Protein AF-A0A3M1QS14-F1 (afdb_monomer_lite)

Sequence (372 aa):
MRSSANEPAKPNDGRFIGGDAKPQGRCEARKTDELLARRRWKSYNSRASSARDGRWFVRHPLEPILEHRPVRRVDGSVFHQRVGGVRIDMHCHSTFSDERIKYLPGMVWNPLLEPAQIYDLAKRRGMDFVTITDHDTIDGCKALLDERGPLADFIVAEEVSVRFPEDGTIIHVNVYDIDERQHAELQRVRDNLYDFVAAVRGFDKLYVLNHLTWTAQHRVLATWQIEKMLEHFDVFEGLNGTRSYAHNAYAWAVTRGRGKTLVGGSDSHTHRVGTTYTLSAGATPAELLASIRAGVAEPCGAFGTAEKLREDVWLVLSKNAERRIAAAGSAWERGLCRAARRFCQYTYPLACLGYDTRQNLMIRKFLRAMPA

pLDDT: mean 79.51, std 23.41, range [26.62, 98.88]

Foldseek 3Di:
DDDDDDDDDDDDDDDDDDDDDDDDDDDDPVVVVVVVVVVVVVVVPPPDDDDDDDDDDPDDLPDFPPLWDWDADPVRDTDTDGDDFAWEQQAEAAQQAWQDPPVDPPDTQGFDHQLLRLVVLQVVLPHQAYEHAHELDQVSVVVNCVVPPDDQRYKGKYWYFAADLPPRWTWTKIWIRDDPVLSVCLSVQRSHPVSNLVSSVVVVTDMEGELVQDISVNDGDALVVLVVCLVRHQEYALAEAADDPLSSVLVCVLCPPSNHAYWWHDNHSYSCNNQKIKGFHDPGPVRRRVRRVVRGIDIHHHHHDLVNNLVSVLVSLLVVLVVQLVVDPDPVSVVVSVVVNVVCVVCSSVVSVVVVVVVVVSSVVNVVNRDD

Structure (mmCIF, N/CA/C/O backbone):
data_AF-A0A3M1QS14-F1
#
_entry.id   AF-A0A3M1QS14-F1
#
loop_
_atom_site.group_PDB
_atom_site.id
_atom_site.type_symbol
_atom_site.label_atom_id
_atom_site.label_alt_id
_atom_site.label_comp_id
_atom_site.label_asym_id
_atom_site.label_entity_id
_atom_site.label_seq_id
_atom_site.pdbx_PDB_ins_code
_atom_site.Cartn_x
_atom_site.Cartn_y
_atom_site.Cartn_z
_atom_site.occupancy
_atom_site.B_iso_or_equiv
_atom_site.auth_seq_id
_atom_site.auth_comp_id
_atom_site.auth_asym_id
_atom_site.auth_atom_id
_atom_site.pdbx_PDB_model_num
ATOM 1 N N . MET A 1 1 ? 21.459 77.062 31.008 1.00 38.75 1 MET A N 1
ATOM 2 C CA . MET A 1 1 ? 20.272 76.652 31.789 1.00 38.75 1 MET A CA 1
ATOM 3 C C . MET A 1 1 ? 20.559 75.293 32.418 1.00 38.75 1 MET A C 1
ATOM 5 O O . MET A 1 1 ? 20.766 74.367 31.656 1.00 38.75 1 MET A O 1
ATOM 9 N N . ARG A 1 2 ? 20.580 75.245 33.766 1.00 34.09 2 ARG A N 1
ATOM 10 C CA . ARG A 1 2 ? 20.440 74.082 34.687 1.00 34.09 2 ARG A CA 1
ATOM 11 C C . ARG A 1 2 ? 21.473 72.938 34.535 1.00 34.09 2 ARG A C 1
ATOM 13 O O . ARG A 1 2 ? 21.492 72.264 33.521 1.00 34.09 2 ARG A O 1
ATOM 20 N N . SER A 1 3 ? 22.488 72.866 35.414 1.00 30.75 3 SER A N 1
ATOM 21 C CA . SER A 1 3 ? 22.533 72.161 36.734 1.00 30.75 3 SER A CA 1
ATOM 22 C C . SER A 1 3 ? 22.550 70.630 36.572 1.00 30.75 3 SER A C 1
ATOM 24 O O . SER A 1 3 ? 21.702 70.130 35.850 1.00 30.75 3 SER A O 1
ATOM 26 N N . SER A 1 4 ? 23.399 69.798 37.185 1.00 34.88 4 SER A N 1
ATOM 27 C CA . SER A 1 4 ? 24.206 69.830 38.427 1.00 34.88 4 SER A CA 1
ATOM 28 C C . SER A 1 4 ? 25.169 68.611 38.388 1.00 34.88 4 SER A C 1
ATOM 30 O O . SER A 1 4 ? 24.740 67.550 37.946 1.00 34.88 4 SER A O 1
ATOM 32 N N . ALA A 1 5 ? 26.486 68.763 38.606 1.00 34.81 5 ALA A N 1
ATOM 33 C CA . ALA A 1 5 ? 27.240 68.476 39.854 1.00 34.81 5 ALA A CA 1
ATOM 34 C C . ALA A 1 5 ? 27.096 67.016 40.368 1.00 34.81 5 ALA A C 1
ATOM 36 O O . ALA A 1 5 ? 25.996 66.610 40.720 1.00 34.81 5 ALA A O 1
ATOM 37 N N . ASN A 1 6 ? 28.114 66.155 40.212 1.00 31.48 6 ASN A N 1
ATOM 38 C CA . ASN A 1 6 ? 29.326 65.925 41.043 1.00 31.48 6 ASN A CA 1
ATOM 39 C C . ASN A 1 6 ? 29.128 64.866 42.159 1.00 31.48 6 ASN A C 1
ATOM 41 O O . ASN A 1 6 ? 28.347 65.088 43.073 1.00 31.48 6 ASN A O 1
ATOM 45 N N . GLU A 1 7 ? 29.831 63.726 42.003 1.00 32.38 7 GLU A N 1
ATOM 46 C CA . GLU A 1 7 ? 30.757 63.008 42.930 1.00 32.38 7 GLU A CA 1
ATOM 47 C C . GLU A 1 7 ? 30.781 63.322 44.457 1.00 32.38 7 GLU A C 1
ATOM 49 O O . GLU A 1 7 ? 30.366 64.408 44.851 1.00 32.38 7 GLU A O 1
ATOM 54 N N . PRO A 1 8 ? 31.501 62.557 45.331 1.00 51.06 8 PRO A N 1
ATOM 55 C CA . PRO A 1 8 ? 31.873 61.122 45.388 1.00 51.06 8 PRO A CA 1
ATOM 56 C C . PRO A 1 8 ? 31.844 60.531 46.848 1.00 51.06 8 PRO A C 1
ATOM 58 O O . PRO A 1 8 ? 31.362 61.167 47.777 1.00 51.06 8 PRO A O 1
ATOM 61 N N . ALA A 1 9 ? 32.474 59.350 47.038 1.00 28.70 9 ALA A N 1
ATOM 62 C CA . ALA A 1 9 ? 33.100 58.783 48.265 1.00 28.70 9 ALA A CA 1
ATOM 63 C C . ALA A 1 9 ? 32.411 57.617 49.040 1.00 28.70 9 ALA A C 1
ATOM 65 O O . ALA A 1 9 ? 31.221 57.619 49.325 1.00 28.70 9 ALA A O 1
ATOM 66 N N . LYS A 1 10 ? 33.253 56.609 49.361 1.00 32.69 10 LYS A N 1
ATOM 67 C CA . LYS A 1 10 ? 33.088 55.363 50.174 1.00 32.69 10 LYS A CA 1
ATOM 68 C C . LYS A 1 10 ? 33.043 55.686 51.709 1.00 32.69 10 LYS A C 1
ATOM 70 O O . LYS A 1 10 ? 33.095 56.885 51.975 1.00 32.69 10 LYS A O 1
ATOM 75 N N . PRO A 1 11 ? 33.091 54.764 52.730 1.00 47.69 11 PRO A N 1
ATOM 76 C CA . PRO A 1 11 ? 33.374 53.300 52.784 1.00 47.69 11 PRO A CA 1
ATOM 77 C C . PRO A 1 11 ? 32.634 52.476 53.901 1.00 47.69 11 PRO A C 1
ATOM 79 O O . PRO A 1 11 ? 31.649 52.940 54.463 1.00 47.69 11 PRO A O 1
ATOM 82 N N . ASN A 1 12 ? 33.191 51.285 54.217 1.00 30.64 12 ASN A N 1
ATOM 83 C CA . ASN A 1 12 ? 33.015 50.370 55.377 1.00 30.64 12 ASN A CA 1
ATOM 84 C C . ASN A 1 12 ? 31.934 49.281 55.261 1.00 30.64 12 ASN A C 1
ATOM 86 O O . ASN A 1 12 ? 30.877 49.511 54.695 1.00 30.64 12 ASN A O 1
ATOM 90 N N . ASP A 1 13 ? 32.069 48.060 55.786 1.00 30.42 13 ASP A N 1
ATOM 91 C CA . ASP A 1 13 ? 33.126 47.282 56.461 1.00 30.42 13 ASP A CA 1
ATOM 92 C C . ASP A 1 13 ? 32.607 45.826 56.484 1.00 30.42 13 ASP A C 1
ATOM 94 O O . ASP A 1 13 ? 31.403 45.618 56.636 1.00 30.42 13 ASP A O 1
ATOM 98 N N . GLY A 1 14 ? 33.462 44.800 56.392 1.00 28.80 14 GLY A N 1
ATOM 99 C CA . GLY A 1 14 ? 32.995 43.422 56.610 1.00 28.80 14 GLY A CA 1
ATOM 100 C C . GLY A 1 14 ? 33.961 42.314 56.196 1.00 28.80 14 GLY A C 1
ATOM 101 O O . GLY A 1 14 ? 34.098 42.000 55.024 1.00 28.80 14 GLY A O 1
ATOM 102 N N . ARG A 1 15 ? 34.621 41.734 57.199 1.00 29.38 15 ARG A N 1
ATOM 103 C CA . ARG A 1 15 ? 35.652 40.678 57.190 1.00 29.38 15 ARG A CA 1
ATOM 104 C C . ARG A 1 15 ? 35.293 39.369 56.451 1.00 29.38 15 ARG A C 1
ATOM 106 O O . ARG A 1 15 ? 34.137 38.977 56.445 1.00 29.38 15 ARG A O 1
ATOM 113 N N . PHE A 1 16 ? 36.360 38.709 55.954 1.00 28.45 16 PHE A N 1
ATOM 114 C CA . PHE A 1 16 ? 36.706 37.261 55.903 1.00 28.45 16 PHE A CA 1
ATOM 115 C C . PHE A 1 16 ? 35.546 36.235 56.010 1.00 28.45 16 PHE A C 1
ATOM 117 O O . PHE A 1 16 ? 34.718 36.334 56.902 1.00 28.45 16 PHE A O 1
ATOM 124 N N . ILE A 1 17 ? 35.465 35.155 55.216 1.00 30.45 17 ILE A N 1
ATOM 125 C CA . ILE A 1 17 ? 36.333 33.954 55.211 1.00 30.45 17 ILE A CA 1
ATOM 126 C C . ILE A 1 17 ? 36.065 33.131 53.919 1.00 30.45 17 ILE A C 1
ATOM 128 O O . ILE A 1 17 ? 34.918 32.976 53.521 1.00 30.45 17 ILE A O 1
ATOM 132 N N . GLY A 1 18 ? 37.145 32.597 53.329 1.00 27.67 18 GLY A N 1
ATOM 133 C CA . GLY A 1 18 ? 37.321 31.343 52.562 1.00 27.67 18 GLY A CA 1
ATOM 134 C C . GLY A 1 18 ? 36.189 30.670 51.763 1.00 27.67 18 GLY A C 1
ATOM 135 O O . GLY A 1 18 ? 35.141 30.326 52.295 1.00 27.67 18 GLY A O 1
ATOM 136 N N . GLY A 1 19 ? 36.516 30.284 50.522 1.00 26.62 19 GLY A N 1
ATOM 137 C CA . GLY A 1 19 ? 35.846 29.181 49.826 1.00 26.62 19 GLY A CA 1
ATOM 138 C C . GLY A 1 19 ? 35.990 29.221 48.307 1.00 26.62 19 GLY A C 1
ATOM 139 O O . GLY A 1 19 ? 35.199 29.868 47.630 1.00 26.62 19 GLY A O 1
ATOM 140 N N . ASP A 1 20 ? 36.973 28.496 47.771 1.00 36.31 20 ASP A N 1
ATOM 141 C CA . ASP A 1 20 ? 37.050 28.151 46.349 1.00 36.31 20 ASP A CA 1
ATOM 142 C C . ASP A 1 20 ? 35.786 27.396 45.900 1.00 36.31 20 ASP A C 1
ATOM 144 O O . ASP A 1 20 ? 35.484 26.319 46.414 1.00 36.31 20 ASP A O 1
ATOM 148 N N . ALA A 1 21 ? 35.082 27.904 44.886 1.00 30.31 21 ALA A N 1
ATOM 149 C CA . ALA A 1 21 ? 34.065 27.140 44.165 1.00 30.31 21 ALA A CA 1
ATOM 150 C C . ALA A 1 21 ? 34.102 27.471 42.665 1.00 30.31 21 ALA A C 1
ATOM 152 O O . ALA A 1 21 ? 33.633 28.514 42.210 1.00 30.31 21 ALA A O 1
ATOM 153 N N . LYS A 1 22 ? 34.665 26.543 41.882 1.00 32.72 22 LYS A N 1
ATOM 154 C CA . LYS A 1 22 ? 34.533 26.498 40.418 1.00 32.72 22 LYS A CA 1
ATOM 155 C C . LYS A 1 22 ? 33.063 26.268 40.020 1.00 32.72 22 LYS A C 1
ATOM 157 O O . LYS A 1 22 ? 32.366 25.516 40.702 1.00 32.72 22 LYS A O 1
ATOM 162 N N . PRO A 1 23 ? 32.590 26.809 38.884 1.00 34.06 23 PRO A N 1
ATOM 163 C CA . PRO A 1 23 ? 31.269 26.493 38.356 1.00 34.06 23 PRO A CA 1
ATOM 164 C C . PRO A 1 23 ? 31.343 25.185 37.560 1.00 34.06 23 PRO A C 1
ATOM 166 O O . PRO A 1 23 ? 32.246 25.058 36.740 1.00 34.06 23 PRO A O 1
ATOM 169 N N . GLN A 1 24 ? 30.413 24.239 37.763 1.00 28.92 24 GLN A N 1
ATOM 170 C CA . GLN A 1 24 ? 29.924 23.285 36.738 1.00 28.92 24 GLN A CA 1
ATOM 171 C C . GLN A 1 24 ? 28.943 22.249 37.329 1.00 28.92 24 GLN A C 1
ATOM 173 O O . GLN A 1 24 ? 29.218 21.059 37.423 1.00 28.92 24 GLN A O 1
ATOM 178 N N . GLY A 1 25 ? 27.737 22.694 37.685 1.00 33.62 25 GLY A N 1
ATOM 179 C CA . GLY A 1 25 ? 26.586 21.811 37.891 1.00 33.62 25 GLY A CA 1
ATOM 180 C C . GLY A 1 25 ? 25.775 21.686 36.603 1.00 33.62 25 GLY A C 1
ATOM 181 O O . GLY A 1 25 ? 24.830 22.445 36.401 1.00 33.62 25 GLY A O 1
ATOM 182 N N . ARG A 1 26 ? 26.158 20.780 35.692 1.00 35.09 26 ARG A N 1
ATOM 183 C CA . ARG A 1 26 ? 25.310 20.388 34.547 1.00 35.09 26 ARG A CA 1
ATOM 184 C C . ARG A 1 26 ? 25.765 19.064 33.908 1.00 35.09 26 ARG A C 1
ATOM 186 O O . ARG A 1 26 ? 26.133 19.033 32.742 1.00 35.09 26 ARG A O 1
ATOM 193 N N . CYS A 1 27 ? 25.760 17.956 34.658 1.00 31.80 27 CYS A N 1
ATOM 194 C CA . CYS A 1 27 ? 25.980 16.629 34.049 1.00 31.80 27 CYS A CA 1
ATOM 195 C C . CYS A 1 27 ? 25.285 15.425 34.726 1.00 31.80 27 CYS A C 1
ATOM 197 O O . CYS A 1 27 ? 25.424 14.308 34.239 1.00 31.80 27 CYS A O 1
ATOM 199 N N . GLU A 1 28 ? 24.484 15.603 35.784 1.00 30.84 28 GLU A N 1
ATOM 200 C CA . GLU A 1 28 ? 23.869 14.451 36.481 1.00 30.84 28 GLU A CA 1
ATOM 201 C C . GLU A 1 28 ? 22.366 14.250 36.228 1.00 30.84 28 GLU A C 1
ATOM 203 O O . GLU A 1 28 ? 21.879 13.133 36.367 1.00 30.84 28 GLU A O 1
ATOM 208 N N . ALA A 1 29 ? 21.641 15.250 35.716 1.00 32.16 29 ALA A N 1
ATOM 209 C CA . ALA A 1 29 ? 20.196 15.130 35.476 1.00 32.16 29 ALA A CA 1
ATOM 210 C C . ALA A 1 29 ? 19.805 14.313 34.221 1.00 32.16 29 ALA A C 1
ATOM 212 O O . ALA A 1 29 ? 18.652 13.933 34.080 1.00 32.16 29 ALA A O 1
ATOM 213 N N . ARG A 1 30 ? 20.740 14.010 33.301 1.00 36.97 30 ARG A N 1
ATOM 214 C CA . ARG A 1 30 ? 20.443 13.230 32.075 1.00 36.97 30 ARG A CA 1
ATOM 215 C C . ARG A 1 30 ? 20.622 11.716 32.221 1.00 36.97 30 ARG A C 1
ATOM 217 O O . ARG A 1 30 ? 20.128 10.977 31.378 1.00 36.97 30 ARG A O 1
ATOM 224 N N . LYS A 1 31 ? 21.304 11.241 33.269 1.00 32.88 31 LYS A N 1
ATOM 225 C CA . LYS A 1 31 ? 21.499 9.795 33.509 1.00 32.88 31 LYS A CA 1
ATOM 226 C C . LYS A 1 31 ? 20.373 9.174 34.340 1.00 32.88 31 LYS A C 1
ATOM 228 O O . LYS A 1 31 ? 20.120 7.976 34.224 1.00 32.88 31 LYS A O 1
ATOM 233 N N . THR A 1 32 ? 19.672 9.970 35.144 1.00 35.09 32 THR A N 1
ATOM 234 C CA . THR A 1 32 ? 18.542 9.525 35.973 1.00 35.09 32 THR A CA 1
ATOM 235 C C . THR A 1 32 ? 17.280 9.240 35.156 1.00 35.09 32 THR A C 1
ATOM 237 O O . THR A 1 32 ? 16.598 8.255 35.441 1.00 35.09 32 THR A O 1
ATOM 240 N N . ASP A 1 33 ? 17.024 9.989 34.080 1.00 39.06 33 ASP A N 1
ATOM 241 C CA . ASP A 1 33 ? 15.838 9.787 33.231 1.00 39.06 33 ASP A CA 1
ATOM 242 C C . ASP A 1 33 ? 15.928 8.522 32.355 1.00 39.06 33 ASP A C 1
ATOM 244 O O . ASP A 1 33 ? 14.942 7.795 32.209 1.00 39.06 33 ASP A O 1
ATOM 248 N N . GLU A 1 34 ? 17.118 8.159 31.859 1.00 37.31 34 GLU A N 1
ATOM 249 C CA . GLU A 1 34 ? 17.327 6.892 31.131 1.00 37.31 34 GLU A CA 1
ATOM 250 C C . GLU A 1 34 ? 17.217 5.657 32.045 1.00 37.31 34 GLU A C 1
ATOM 252 O O . GLU A 1 34 ? 16.716 4.603 31.635 1.00 37.31 34 GLU A O 1
ATOM 257 N N . LEU A 1 35 ? 17.644 5.774 33.308 1.00 33.06 35 LEU A N 1
ATOM 258 C CA . LEU A 1 35 ? 17.520 4.711 34.312 1.00 33.06 35 LEU A CA 1
ATOM 259 C C . LEU A 1 35 ? 16.074 4.540 34.803 1.00 33.06 35 LEU A C 1
ATOM 261 O O . LEU A 1 35 ? 15.643 3.404 35.033 1.00 33.06 35 LEU A O 1
ATOM 265 N N . LEU A 1 36 ? 15.301 5.626 34.898 1.00 35.44 36 LEU A N 1
ATOM 266 C CA . LEU A 1 36 ? 13.868 5.593 35.210 1.00 35.44 36 LEU A CA 1
ATOM 267 C C . LEU A 1 36 ? 13.037 5.039 34.042 1.00 35.44 36 LEU A C 1
ATOM 269 O O . LEU A 1 36 ? 12.135 4.230 34.277 1.00 35.44 36 LEU A O 1
ATOM 273 N N . ALA A 1 37 ? 13.394 5.359 32.793 1.00 34.84 37 ALA A N 1
ATOM 274 C CA . ALA A 1 37 ? 12.787 4.762 31.600 1.00 34.84 37 ALA A CA 1
ATOM 275 C C . ALA A 1 37 ? 13.060 3.247 31.509 1.00 34.84 37 ALA A C 1
ATOM 277 O O . ALA A 1 37 ? 12.142 2.460 31.268 1.00 34.84 37 ALA A O 1
ATOM 278 N N . ARG A 1 38 ? 14.289 2.800 31.814 1.00 34.47 38 ARG A N 1
ATOM 279 C CA . ARG A 1 38 ? 14.642 1.366 31.877 1.00 34.47 38 ARG A CA 1
ATOM 280 C C . ARG A 1 38 ? 13.981 0.623 33.044 1.00 34.47 38 ARG A C 1
ATOM 282 O O . ARG A 1 38 ? 13.644 -0.553 32.898 1.00 34.47 38 ARG A O 1
ATOM 289 N N . ARG A 1 39 ? 13.771 1.276 34.195 1.00 29.55 39 ARG A N 1
ATOM 290 C CA . ARG A 1 39 ? 13.054 0.680 35.342 1.00 29.55 39 ARG A CA 1
ATOM 291 C C . ARG A 1 39 ? 11.543 0.584 35.103 1.00 29.55 39 ARG A C 1
ATOM 293 O O . ARG A 1 39 ? 10.970 -0.450 35.443 1.00 29.55 39 ARG A O 1
ATOM 300 N N . ARG A 1 40 ? 10.920 1.572 34.443 1.00 34.03 40 ARG A N 1
ATOM 301 C CA . ARG A 1 40 ? 9.513 1.487 33.992 1.00 34.03 40 ARG A CA 1
ATOM 302 C C . ARG A 1 40 ? 9.303 0.433 32.899 1.00 34.03 40 ARG A C 1
ATOM 304 O O . ARG A 1 40 ? 8.268 -0.222 32.901 1.00 34.03 40 ARG A O 1
ATOM 311 N N . TRP A 1 41 ? 10.301 0.195 32.042 1.00 33.31 41 TRP A N 1
ATOM 312 C CA . TRP A 1 41 ? 10.277 -0.896 31.055 1.00 33.31 41 TRP A CA 1
ATOM 313 C C . TRP A 1 41 ? 10.302 -2.291 31.708 1.00 33.31 41 TRP A C 1
ATOM 315 O O . TRP A 1 41 ? 9.608 -3.196 31.259 1.00 33.31 41 TRP A O 1
ATOM 325 N N . LYS A 1 42 ? 11.060 -2.484 32.801 1.00 28.95 42 LYS A N 1
ATOM 326 C CA . LYS A 1 42 ? 11.136 -3.785 33.498 1.00 28.95 42 LYS A CA 1
ATOM 327 C C . LYS A 1 42 ? 9.961 -4.066 34.443 1.00 28.95 42 LYS A C 1
ATOM 329 O O . LYS A 1 42 ? 9.622 -5.231 34.624 1.00 28.95 42 LYS A O 1
ATOM 334 N N . SER A 1 43 ? 9.319 -3.049 35.031 1.00 30.44 43 SER A N 1
ATOM 335 C CA . SER A 1 43 ? 8.190 -3.273 35.954 1.00 30.44 43 SER A CA 1
ATOM 336 C C . SER A 1 43 ? 6.848 -3.531 35.256 1.00 30.44 43 SER A C 1
ATOM 338 O O . SER A 1 43 ? 5.887 -3.889 35.932 1.00 30.44 43 SER A O 1
ATOM 340 N N . TYR A 1 44 ? 6.766 -3.377 33.930 1.00 31.92 44 TYR A N 1
ATOM 341 C CA . TYR A 1 44 ? 5.576 -3.749 33.151 1.00 31.92 44 TYR A CA 1
ATOM 342 C C . TYR A 1 44 ? 5.451 -5.277 32.958 1.00 31.92 44 TYR A C 1
ATOM 344 O O . TYR A 1 44 ? 4.384 -5.769 32.615 1.00 31.92 44 TYR A O 1
ATOM 352 N N . ASN A 1 45 ? 6.514 -6.041 33.252 1.00 30.41 45 ASN A N 1
ATOM 353 C CA . ASN A 1 45 ? 6.583 -7.495 33.055 1.00 30.41 45 ASN A CA 1
ATOM 354 C C . ASN A 1 45 ? 6.138 -8.356 34.258 1.00 30.41 45 ASN A C 1
ATOM 356 O O . ASN A 1 45 ? 6.220 -9.577 34.169 1.00 30.41 45 ASN A O 1
ATOM 360 N N . SER A 1 46 ? 5.695 -7.785 35.387 1.00 28.91 46 SER A N 1
ATOM 361 C CA . SER A 1 46 ? 5.444 -8.574 36.616 1.00 28.91 46 SER A CA 1
ATOM 362 C C . SER A 1 46 ? 4.013 -8.557 37.163 1.00 28.91 46 SER A C 1
ATOM 364 O O . SER A 1 46 ? 3.778 -9.073 38.254 1.00 28.91 46 SER A O 1
ATOM 366 N N . ARG A 1 47 ? 3.026 -8.027 36.429 1.00 29.97 47 ARG A N 1
ATOM 367 C CA . ARG A 1 47 ? 1.604 -8.114 36.823 1.00 29.97 47 ARG A CA 1
ATOM 368 C C . ARG A 1 47 ? 0.710 -8.461 35.637 1.00 29.97 47 ARG A C 1
ATOM 370 O O . ARG A 1 47 ? -0.126 -7.671 35.221 1.00 29.97 47 ARG A O 1
ATOM 377 N N . ALA A 1 48 ? 0.895 -9.665 35.110 1.00 31.61 48 ALA A N 1
ATOM 378 C CA . ALA A 1 48 ? -0.009 -10.283 34.147 1.00 31.61 48 ALA A CA 1
ATOM 379 C C . ALA A 1 48 ? -0.583 -11.570 34.760 1.00 31.61 48 ALA A C 1
ATOM 381 O O . ALA A 1 48 ? -0.196 -12.679 34.407 1.00 31.61 48 ALA A O 1
ATOM 382 N N . SER A 1 49 ? -1.475 -11.426 35.739 1.00 30.81 49 SER A N 1
ATOM 383 C CA . SER A 1 49 ? -2.211 -12.553 36.317 1.00 30.81 49 SER A CA 1
ATOM 384 C C . SER A 1 49 ? -3.587 -12.113 36.816 1.00 30.81 49 SER A C 1
ATOM 386 O O . SER A 1 49 ? -3.779 -11.793 37.983 1.00 30.81 49 SER A O 1
ATOM 388 N N . SER A 1 50 ? -4.559 -12.072 35.905 1.00 28.59 50 SER A N 1
ATOM 389 C CA . SER A 1 50 ? -5.942 -12.544 36.113 1.00 28.59 50 SER A CA 1
ATOM 390 C C . SER A 1 50 ? -6.829 -12.058 34.965 1.00 28.59 50 SER A C 1
ATOM 392 O O . SER A 1 50 ? -7.023 -10.865 34.773 1.00 28.59 50 SER A O 1
ATOM 394 N N . ALA A 1 51 ? -7.371 -12.997 34.191 1.00 31.70 51 ALA A N 1
ATOM 395 C CA . ALA A 1 51 ? -8.419 -12.725 33.216 1.00 31.70 51 ALA A CA 1
ATOM 396 C C . ALA A 1 51 ? -9.507 -13.794 33.375 1.00 31.70 51 ALA A C 1
ATOM 398 O O . ALA A 1 51 ? -9.407 -14.901 32.847 1.00 31.70 51 ALA A O 1
ATOM 399 N N . ARG A 1 52 ? -10.527 -13.455 34.161 1.00 33.81 52 ARG A N 1
ATOM 400 C CA . ARG A 1 52 ? -11.908 -13.866 33.904 1.00 33.81 52 ARG A CA 1
ATOM 401 C C . ARG A 1 52 ? -12.549 -12.644 33.234 1.00 33.81 52 ARG A C 1
ATOM 403 O O . ARG A 1 52 ? -12.264 -11.528 33.652 1.00 33.81 52 ARG A O 1
ATOM 410 N N . ASP A 1 53 ? -13.327 -12.867 32.184 1.00 30.59 53 ASP A N 1
ATOM 411 C CA . ASP A 1 53 ? -14.106 -11.867 31.432 1.00 30.59 53 ASP A CA 1
ATOM 412 C C . ASP A 1 53 ? -13.366 -11.092 30.328 1.00 30.59 53 ASP A C 1
ATOM 414 O O . ASP A 1 53 ? -12.903 -9.971 30.520 1.00 30.59 53 ASP A O 1
ATOM 418 N N . GLY A 1 54 ? -13.331 -11.692 29.128 1.00 33.56 54 GLY A N 1
ATOM 419 C CA . GLY A 1 54 ? -13.701 -11.047 27.852 1.00 33.56 54 GLY A CA 1
ATOM 420 C C . GLY A 1 54 ? -13.041 -9.731 27.412 1.00 33.56 54 GLY A C 1
ATOM 421 O O . GLY A 1 54 ? -13.492 -9.155 26.427 1.00 33.56 54 GLY A O 1
ATOM 422 N N . ARG A 1 55 ? -12.002 -9.235 28.087 1.00 30.92 55 ARG A N 1
ATOM 423 C CA . ARG A 1 55 ? -11.317 -7.984 27.745 1.00 30.92 55 ARG A CA 1
ATOM 424 C C . ARG A 1 55 ? -9.943 -8.241 27.136 1.00 30.92 55 ARG A C 1
ATOM 426 O O . ARG A 1 55 ? -9.109 -8.954 27.685 1.00 30.92 55 ARG A O 1
ATOM 433 N N . TRP A 1 56 ? -9.776 -7.626 25.973 1.00 32.62 56 TRP A N 1
ATOM 434 C CA . TRP A 1 56 ? -8.614 -7.563 25.101 1.00 32.62 56 TRP A CA 1
ATOM 435 C C . TRP A 1 56 ? -7.288 -7.442 25.858 1.00 32.62 56 TRP A C 1
ATOM 437 O O . TRP A 1 56 ? -7.092 -6.554 26.687 1.00 32.62 56 TRP A O 1
ATOM 447 N N . PHE A 1 57 ? -6.367 -8.354 25.548 1.00 31.03 57 PHE A N 1
ATOM 448 C CA . PHE A 1 57 ? -4.992 -8.322 26.029 1.00 31.03 57 PHE A CA 1
ATOM 449 C C . PHE A 1 57 ? -4.305 -7.037 25.547 1.00 31.03 57 PHE A C 1
ATOM 451 O O . PHE A 1 57 ? -4.314 -6.746 24.353 1.00 31.03 57 PHE A O 1
ATOM 458 N N . VAL A 1 58 ? -3.644 -6.302 26.447 1.00 33.59 58 VAL A N 1
ATOM 459 C CA . VAL A 1 58 ? -2.668 -5.272 26.056 1.00 33.59 58 VAL A CA 1
ATOM 460 C C . VAL A 1 58 ? -1.431 -6.006 25.530 1.00 33.59 58 VAL A C 1
ATOM 462 O O . VAL A 1 58 ? -0.528 -6.338 26.294 1.00 33.59 58 VAL A O 1
ATOM 465 N N . ARG A 1 59 ? -1.443 -6.353 24.239 1.00 44.47 59 ARG A N 1
ATOM 466 C CA . ARG A 1 59 ? -0.319 -6.992 23.540 1.00 44.47 59 ARG A CA 1
ATOM 467 C C . ARG A 1 59 ? 0.727 -5.962 23.129 1.00 44.47 59 ARG A C 1
ATOM 469 O O . ARG A 1 59 ? 0.429 -4.773 22.994 1.00 44.47 59 ARG A O 1
ATOM 476 N N . HIS A 1 60 ? 1.960 -6.422 22.926 1.00 44.84 60 HIS A N 1
ATOM 477 C CA . HIS A 1 60 ? 3.001 -5.599 22.324 1.00 44.84 60 HIS A CA 1
ATOM 478 C C . HIS A 1 60 ? 2.516 -5.108 20.940 1.00 44.84 60 HIS A C 1
ATOM 480 O O . HIS A 1 60 ? 2.027 -5.931 20.169 1.00 44.84 60 HIS A O 1
ATOM 486 N N . PRO A 1 61 ? 2.678 -3.822 20.570 1.00 46.44 61 PRO A N 1
ATOM 487 C CA . PRO A 1 61 ? 2.085 -3.223 19.360 1.00 46.44 61 PRO A CA 1
ATOM 488 C C . PRO A 1 61 ? 2.497 -3.849 18.015 1.00 46.44 61 PRO A C 1
ATOM 490 O O . PRO A 1 61 ? 2.007 -3.432 16.984 1.00 46.44 61 PRO A O 1
ATOM 493 N N . LEU A 1 62 ? 3.408 -4.822 18.008 1.00 48.44 62 LEU A N 1
ATOM 494 C CA . LEU A 1 62 ? 3.906 -5.515 16.814 1.00 48.44 62 LEU A CA 1
ATOM 495 C C . LEU A 1 62 ? 4.272 -6.974 17.112 1.00 48.44 62 LEU A C 1
ATOM 497 O O . LEU A 1 62 ? 5.044 -7.588 16.374 1.00 48.44 62 LEU A O 1
ATOM 501 N N . GLU A 1 63 ? 3.777 -7.532 18.223 1.00 46.91 63 GLU A N 1
ATOM 502 C CA . GLU A 1 63 ? 3.781 -8.990 18.338 1.00 46.91 63 GLU A CA 1
ATOM 503 C C . GLU A 1 63 ? 3.047 -9.524 17.106 1.00 46.91 63 GLU A C 1
ATOM 505 O O . GLU A 1 63 ? 1.954 -9.019 16.826 1.00 46.91 63 GLU A O 1
ATOM 510 N N . PRO A 1 64 ? 3.619 -10.486 16.351 1.00 46.69 64 PRO A N 1
ATOM 511 C CA . PRO A 1 64 ? 2.888 -11.114 15.267 1.00 46.69 64 PRO A CA 1
ATOM 512 C C . PRO A 1 64 ? 1.548 -11.534 15.846 1.00 46.69 64 PRO A C 1
ATOM 514 O O . PRO A 1 64 ? 1.515 -12.288 16.828 1.00 46.69 64 PRO A O 1
ATOM 517 N N . ILE A 1 65 ? 0.449 -11.013 15.300 1.00 50.41 65 ILE A N 1
ATOM 518 C CA . ILE A 1 65 ? -0.846 -11.594 15.606 1.00 50.41 65 ILE A CA 1
ATOM 519 C C . ILE A 1 65 ? -0.741 -12.997 15.035 1.00 50.41 65 ILE A C 1
ATOM 521 O O . ILE A 1 65 ? -0.799 -13.210 13.825 1.00 50.41 65 ILE A O 1
ATOM 525 N N . LEU A 1 66 ? -0.451 -13.949 15.925 1.00 52.41 66 LEU A N 1
ATOM 526 C CA . LEU A 1 66 ? -0.543 -15.353 15.606 1.00 52.41 66 LEU A CA 1
ATOM 527 C C . LEU A 1 66 ? -1.958 -15.504 15.077 1.00 52.41 66 LEU A C 1
ATOM 529 O O . LEU A 1 66 ? -2.916 -15.216 15.797 1.00 52.41 66 LEU A O 1
ATOM 533 N N . GLU A 1 67 ? -2.077 -15.956 13.828 1.00 55.22 67 GLU A N 1
ATOM 534 C CA . GLU A 1 67 ? -3.363 -16.213 13.170 1.00 55.22 67 GLU A CA 1
ATOM 535 C C . GLU A 1 67 ? -4.262 -17.133 14.003 1.00 55.22 67 GLU A C 1
ATOM 537 O O . GLU A 1 67 ? -5.440 -17.310 13.704 1.00 55.22 67 GLU A O 1
ATOM 542 N N . HIS A 1 68 ? -3.685 -17.722 15.050 1.00 57.06 68 HIS A N 1
ATOM 543 C CA . HIS A 1 68 ? -4.306 -18.551 16.035 1.00 57.06 68 HIS A CA 1
ATOM 544 C C . HIS A 1 68 ? -4.184 -17.965 17.444 1.00 57.06 68 HIS A C 1
ATOM 546 O O . HIS A 1 68 ? -3.097 -17.636 17.926 1.00 57.06 68 HIS A O 1
ATOM 552 N N . ARG A 1 69 ? -5.308 -17.947 18.158 1.00 61.44 69 ARG A N 1
ATOM 553 C CA . ARG A 1 69 ? -5.350 -17.693 19.601 1.00 61.44 69 ARG A CA 1
ATOM 554 C C . ARG A 1 69 ? -5.304 -19.018 20.375 1.00 61.44 69 ARG A C 1
ATOM 556 O O . ARG A 1 69 ? -5.949 -19.982 19.949 1.00 61.44 69 ARG A O 1
ATOM 563 N N . PRO A 1 70 ? -4.591 -19.094 21.512 1.00 59.62 70 PRO A N 1
ATOM 564 C CA . PRO A 1 70 ? -4.656 -20.259 22.384 1.00 59.62 70 PRO A CA 1
ATOM 565 C C . PRO A 1 70 ? -6.042 -20.341 23.038 1.00 59.62 70 PRO A C 1
ATOM 567 O O . PRO A 1 70 ? -6.513 -19.388 23.658 1.00 59.62 70 PRO A O 1
ATOM 570 N N . VAL A 1 71 ? -6.695 -21.489 22.905 1.00 66.50 71 VAL A N 1
ATOM 571 C CA . VAL A 1 71 ? -7.976 -21.831 23.524 1.00 66.50 71 VAL A CA 1
ATOM 572 C C . VAL A 1 71 ? -7.733 -22.975 24.492 1.00 66.50 71 VAL A C 1
ATOM 574 O O . VAL A 1 71 ? -7.210 -24.025 24.118 1.00 66.50 71 VAL A O 1
ATOM 577 N N . ARG A 1 72 ? -8.105 -22.765 25.755 1.00 76.06 72 ARG A N 1
ATOM 578 C CA . ARG A 1 72 ? -7.953 -23.765 26.810 1.00 76.06 72 ARG A CA 1
ATOM 579 C C . ARG A 1 72 ? -9.237 -24.580 26.924 1.00 76.06 72 ARG A C 1
ATOM 581 O O . ARG A 1 72 ? -10.310 -24.012 27.117 1.00 76.06 72 ARG A O 1
ATOM 588 N N . ARG A 1 73 ? -9.132 -25.895 26.774 1.00 73.44 73 ARG A N 1
ATOM 589 C CA . ARG A 1 73 ? -10.230 -26.840 26.990 1.00 73.44 73 ARG A CA 1
ATOM 590 C C . ARG A 1 73 ? -10.475 -27.052 28.480 1.00 73.44 73 ARG A C 1
ATOM 592 O O . ARG A 1 73 ? -9.634 -26.739 29.322 1.00 73.44 73 ARG A O 1
ATOM 599 N N . VAL A 1 74 ? -11.643 -27.616 28.781 1.00 76.12 74 VAL A N 1
ATOM 600 C CA . VAL A 1 74 ? -12.069 -27.981 30.142 1.00 76.12 74 VAL A CA 1
ATOM 601 C C . VAL A 1 74 ? -11.107 -28.994 30.780 1.00 76.12 74 VAL A C 1
ATOM 603 O O . VAL A 1 74 ? -10.867 -28.930 31.979 1.00 76.12 74 VAL A O 1
ATOM 606 N N . ASP A 1 75 ? -10.487 -29.860 29.974 1.00 82.56 75 ASP A N 1
ATOM 607 C CA . ASP A 1 75 ? -9.450 -30.819 30.393 1.00 82.56 75 ASP A CA 1
ATOM 608 C C . ASP A 1 75 ? -8.066 -30.178 30.647 1.00 82.56 75 ASP A C 1
ATOM 610 O O . ASP A 1 75 ? -7.100 -30.870 30.964 1.00 82.56 75 ASP A O 1
ATOM 614 N N . GLY A 1 76 ? -7.947 -28.855 30.499 1.00 72.44 76 GLY A N 1
ATOM 615 C CA . GLY A 1 76 ? -6.708 -28.105 30.691 1.00 72.44 76 GLY A CA 1
ATOM 616 C C . GLY A 1 76 ? -5.778 -28.061 29.475 1.00 72.44 76 GLY A C 1
ATOM 617 O O . GLY A 1 76 ? -4.825 -27.273 29.497 1.00 72.44 76 GLY A O 1
ATOM 618 N N . SER A 1 77 ? -6.056 -28.825 28.411 1.00 71.75 77 SER A N 1
ATOM 619 C CA . SER A 1 77 ? -5.281 -28.786 27.166 1.00 71.75 77 SER A CA 1
ATOM 620 C C . SER A 1 77 ? -5.460 -27.450 26.438 1.00 71.75 77 SER A C 1
ATOM 622 O O . SER A 1 77 ? -6.515 -26.817 26.497 1.00 71.75 77 SER A O 1
ATOM 624 N N . VAL A 1 78 ? -4.409 -26.983 25.764 1.00 67.31 78 VAL A N 1
ATOM 625 C CA . VAL A 1 78 ? -4.435 -25.748 24.969 1.00 67.31 78 VAL A CA 1
ATOM 626 C C . VAL A 1 78 ? -4.347 -26.124 23.497 1.00 67.31 78 VAL A C 1
ATOM 628 O O . VAL A 1 78 ? -3.391 -26.778 23.088 1.00 67.31 78 VAL A O 1
ATOM 631 N N . PHE A 1 79 ? -5.316 -25.689 22.696 1.00 71.19 79 PHE A N 1
ATOM 632 C CA . PHE A 1 79 ? -5.254 -25.781 21.238 1.00 71.19 79 PHE A CA 1
ATOM 633 C C . PHE A 1 79 ? -5.288 -24.387 20.618 1.00 71.19 79 PHE A C 1
ATOM 635 O O . PHE A 1 79 ? -5.773 -23.437 21.219 1.00 71.19 79 PHE A O 1
ATOM 642 N N . HIS A 1 80 ? -4.758 -24.252 19.411 1.00 63.56 80 HIS A N 1
ATOM 643 C CA . HIS A 1 80 ? -4.659 -22.972 18.722 1.00 63.56 80 HIS A CA 1
ATOM 644 C C . HIS A 1 80 ? -5.802 -22.854 17.709 1.00 63.56 80 HIS A C 1
ATOM 646 O O . HIS A 1 80 ? -5.821 -23.556 16.700 1.00 63.56 80 HIS A O 1
ATOM 652 N N . GLN A 1 81 ? -6.783 -21.992 17.986 1.00 60.19 81 GLN A N 1
ATOM 653 C CA . GLN A 1 81 ? -7.917 -21.755 17.089 1.00 60.19 81 GLN A CA 1
ATOM 654 C C . GLN A 1 81 ? -7.626 -20.546 16.207 1.00 60.19 81 GLN A C 1
ATOM 656 O O . GLN A 1 81 ? -7.257 -19.497 16.735 1.00 60.19 81 GLN A O 1
ATOM 661 N N . ARG A 1 82 ? -7.829 -20.680 14.889 1.00 64.69 82 ARG A N 1
ATOM 662 C CA . ARG A 1 82 ? -7.741 -19.546 13.959 1.00 64.69 82 ARG A CA 1
ATOM 663 C C . ARG A 1 82 ? -8.682 -18.430 14.428 1.00 64.69 82 ARG A C 1
ATOM 665 O O . ARG A 1 82 ? -9.827 -18.713 14.786 1.00 64.69 82 ARG A O 1
ATOM 672 N N . VAL A 1 83 ? -8.203 -17.190 14.457 1.00 67.94 83 VAL A N 1
ATOM 673 C CA . VAL A 1 83 ? -9.070 -16.031 14.703 1.00 67.94 83 VAL A CA 1
ATOM 674 C C . VAL A 1 83 ? -10.054 -15.949 13.532 1.00 67.94 83 VAL A C 1
ATOM 676 O O . VAL A 1 83 ? -9.644 -15.977 12.373 1.00 67.94 83 VAL A O 1
ATOM 679 N N . GLY A 1 84 ? -11.353 -15.978 13.837 1.00 74.19 84 GLY A N 1
ATOM 680 C CA . GLY A 1 84 ? -12.400 -15.916 12.819 1.00 74.19 84 GLY A CA 1
ATOM 681 C C . GLY A 1 84 ? -12.414 -14.557 12.123 1.00 74.19 84 GLY A C 1
ATOM 682 O O . GLY A 1 84 ? -12.010 -13.563 12.716 1.00 74.19 84 GLY A O 1
ATOM 683 N N . GLY A 1 85 ? -12.878 -14.529 10.878 1.00 87.88 85 GLY A N 1
ATOM 684 C CA . GLY A 1 85 ? -12.920 -13.325 10.054 1.00 87.88 85 GLY A CA 1
ATOM 685 C C . GLY A 1 85 ? -12.507 -13.610 8.616 1.00 87.88 85 GLY A C 1
ATOM 686 O O . GLY A 1 85 ? -12.122 -14.735 8.283 1.00 87.88 85 GLY A O 1
ATOM 687 N N . VAL A 1 86 ? -12.589 -12.573 7.794 1.00 94.50 86 VAL A N 1
ATOM 688 C CA . VAL A 1 86 ? -12.158 -12.571 6.396 1.00 94.50 86 VAL A CA 1
ATOM 689 C C . VAL A 1 86 ? -10.817 -11.862 6.255 1.00 94.50 86 VAL A C 1
ATOM 691 O O . VAL A 1 86 ? -10.504 -10.944 7.019 1.00 94.50 86 VAL A O 1
ATOM 694 N N . ARG A 1 87 ? -10.007 -12.311 5.299 1.00 95.56 87 ARG A N 1
ATOM 695 C CA . ARG A 1 87 ? -8.649 -11.822 5.051 1.00 95.56 87 ARG A CA 1
ATOM 696 C C . ARG A 1 87 ? -8.557 -11.048 3.747 1.00 95.56 87 ARG A C 1
ATOM 698 O O . ARG A 1 87 ? -9.063 -11.509 2.725 1.00 95.56 87 ARG A O 1
ATOM 705 N N . ILE A 1 88 ? -7.830 -9.938 3.784 1.00 98.31 88 ILE A N 1
ATOM 706 C CA . ILE A 1 88 ? -7.471 -9.151 2.604 1.00 98.31 88 ILE A CA 1
ATOM 707 C C . ILE A 1 88 ? -6.053 -8.603 2.748 1.00 98.31 88 ILE A C 1
ATOM 709 O O . ILE A 1 88 ? -5.708 -8.019 3.774 1.00 98.31 88 ILE A O 1
ATOM 713 N N . ASP A 1 89 ? -5.221 -8.771 1.726 1.00 98.38 89 ASP A N 1
ATOM 714 C CA . ASP A 1 89 ? -4.011 -7.961 1.593 1.00 98.38 89 ASP A CA 1
ATOM 715 C C . ASP A 1 89 ? -4.417 -6.594 1.055 1.00 98.38 89 ASP A C 1
ATOM 717 O O . ASP A 1 89 ? -4.839 -6.495 -0.091 1.00 98.38 89 ASP A O 1
ATOM 721 N N . MET A 1 90 ? -4.344 -5.561 1.892 1.00 98.31 90 MET A N 1
ATOM 722 C CA . MET A 1 90 ? -4.840 -4.234 1.532 1.00 98.31 90 MET A CA 1
ATOM 723 C C . MET A 1 90 ? -3.849 -3.419 0.698 1.00 98.31 90 MET A C 1
ATOM 725 O O . MET A 1 90 ? -4.169 -2.302 0.313 1.00 98.31 90 MET A O 1
ATOM 729 N N . HIS A 1 91 ? -2.644 -3.925 0.430 1.00 98.50 91 HIS A N 1
ATOM 730 C CA . HIS A 1 91 ? -1.631 -3.139 -0.263 1.00 98.50 91 HIS A CA 1
ATOM 731 C C . HIS A 1 91 ? -0.713 -4.046 -1.075 1.00 98.50 91 HIS A C 1
ATOM 733 O O . HIS A 1 91 ? 0.126 -4.749 -0.515 1.00 98.50 91 HIS A O 1
ATOM 739 N N . CYS A 1 92 ? -0.841 -4.030 -2.397 1.00 97.19 92 CYS A N 1
ATOM 740 C CA . CYS A 1 92 ? 0.078 -4.735 -3.284 1.00 97.19 92 CYS A CA 1
ATOM 741 C C . CYS A 1 92 ? 0.042 -4.172 -4.702 1.00 97.19 92 CYS A C 1
ATOM 743 O O . CYS A 1 92 ? -0.980 -3.655 -5.152 1.00 97.19 92 CYS A O 1
ATOM 745 N N . HIS A 1 93 ? 1.151 -4.353 -5.411 1.00 97.19 93 HIS A N 1
ATOM 746 C CA . HIS A 1 93 ? 1.415 -3.710 -6.690 1.00 97.19 93 HIS A CA 1
ATOM 747 C C . HIS A 1 93 ? 1.631 -4.732 -7.802 1.00 97.19 93 HIS A C 1
ATOM 749 O O . HIS A 1 93 ? 2.319 -5.743 -7.620 1.00 97.19 93 HIS A O 1
ATOM 755 N N . SER A 1 94 ? 1.066 -4.437 -8.964 1.00 96.62 94 SER A N 1
ATOM 756 C CA . SER A 1 94 ? 1.159 -5.184 -10.210 1.00 96.62 94 SER A CA 1
ATOM 757 C C . SER A 1 94 ? 2.104 -4.518 -11.203 1.00 96.62 94 SER A C 1
ATOM 759 O O . SER A 1 94 ? 2.640 -3.433 -10.988 1.00 96.62 94 SER A O 1
ATOM 761 N N . THR A 1 95 ? 2.344 -5.183 -12.324 1.00 94.44 95 THR A N 1
ATOM 762 C CA . THR A 1 95 ? 3.145 -4.676 -13.449 1.00 94.44 95 THR A CA 1
ATOM 763 C C . THR A 1 95 ? 2.676 -3.329 -14.015 1.00 94.44 95 THR A C 1
ATOM 765 O O . THR A 1 95 ? 3.419 -2.744 -14.803 1.00 94.44 95 THR A O 1
ATOM 768 N N . PHE A 1 96 ? 1.507 -2.827 -13.599 1.00 94.19 96 PHE A N 1
ATOM 769 C CA . PHE A 1 96 ? 0.955 -1.517 -13.954 1.00 94.19 96 PHE A CA 1
ATOM 770 C C . PHE A 1 96 ? 1.423 -0.367 -13.042 1.00 94.19 96 PHE A C 1
ATOM 772 O O . PHE A 1 96 ? 1.193 0.794 -13.373 1.00 94.19 96 PHE A O 1
ATOM 779 N N . SER A 1 97 ? 2.130 -0.652 -11.945 1.00 89.94 97 SER A N 1
ATOM 780 C CA . SER A 1 97 ? 2.825 0.370 -11.152 1.00 89.94 97 SER A CA 1
ATOM 781 C C . SER A 1 97 ? 4.190 0.729 -11.743 1.00 89.94 97 SER A C 1
ATOM 783 O O . SER A 1 97 ? 5.010 -0.145 -12.039 1.00 89.94 97 SER A O 1
ATOM 785 N N . ASP A 1 98 ? 4.484 2.030 -11.796 1.00 77.44 98 ASP A N 1
ATOM 786 C CA . ASP A 1 98 ? 5.778 2.573 -12.220 1.00 77.44 98 ASP A CA 1
ATOM 787 C C . ASP A 1 98 ? 6.406 3.447 -11.117 1.00 77.44 98 ASP A C 1
ATOM 789 O O . ASP A 1 98 ? 6.166 4.655 -11.039 1.00 77.44 98 ASP A O 1
ATOM 793 N N . GLU A 1 99 ? 7.297 2.882 -10.292 1.00 68.31 99 GLU A N 1
ATOM 794 C CA . GLU A 1 99 ? 8.044 3.674 -9.305 1.00 68.31 99 GLU A CA 1
ATOM 795 C C . GLU A 1 99 ? 9.437 4.048 -9.850 1.00 68.31 99 GLU A C 1
ATOM 797 O O . GLU A 1 99 ? 10.374 3.249 -9.918 1.00 68.31 99 GLU A O 1
ATOM 802 N N . ARG A 1 100 ? 9.612 5.301 -10.287 1.00 62.66 100 ARG A N 1
ATOM 803 C CA . ARG A 1 100 ? 10.908 5.782 -10.803 1.00 62.66 100 ARG A CA 1
ATOM 804 C C . ARG A 1 100 ? 11.886 6.067 -9.659 1.00 62.66 100 ARG A C 1
ATOM 806 O O . ARG A 1 100 ? 11.659 6.963 -8.843 1.00 62.66 100 ARG A O 1
ATOM 813 N N . ILE A 1 101 ? 13.047 5.408 -9.656 1.00 57.88 101 ILE A N 1
ATOM 814 C CA . ILE A 1 101 ? 14.094 5.640 -8.650 1.00 57.88 101 ILE A CA 1
ATOM 815 C C . ILE A 1 101 ? 14.814 6.963 -8.960 1.00 57.88 101 ILE A C 1
ATOM 817 O O . ILE A 1 101 ? 15.730 7.019 -9.781 1.00 57.88 101 ILE A O 1
ATOM 821 N N . LYS A 1 102 ? 14.427 8.045 -8.268 1.00 50.66 102 LYS A N 1
ATOM 822 C CA . LYS A 1 102 ? 14.902 9.430 -8.508 1.00 50.66 102 LYS A CA 1
ATOM 823 C C . LYS A 1 102 ? 16.427 9.606 -8.565 1.00 50.66 102 LYS A C 1
ATOM 825 O O . LYS A 1 102 ? 16.899 10.507 -9.248 1.00 50.66 102 LYS A O 1
ATOM 830 N N . TYR A 1 103 ? 17.196 8.780 -7.855 1.00 47.47 103 TYR A N 1
ATOM 831 C CA . TYR A 1 103 ? 18.661 8.902 -7.775 1.00 47.47 103 TYR A CA 1
ATOM 832 C C . TYR A 1 103 ? 19.425 8.021 -8.776 1.00 47.47 103 TYR A C 1
ATOM 834 O O . TYR A 1 103 ? 20.646 8.124 -8.857 1.00 47.47 103 TYR A O 1
ATOM 842 N N . LEU A 1 104 ? 18.729 7.174 -9.542 1.00 51.22 104 LEU A N 1
ATOM 843 C CA . LEU A 1 104 ? 19.301 6.346 -10.606 1.00 51.22 104 LEU A CA 1
ATOM 844 C C . LEU A 1 104 ? 18.458 6.522 -11.880 1.00 51.22 104 LEU A C 1
ATOM 846 O O . LEU A 1 104 ? 17.516 5.759 -12.105 1.00 51.22 104 LEU A O 1
ATOM 850 N N . PRO A 1 105 ? 18.773 7.528 -12.720 1.00 40.91 105 PRO A N 1
ATOM 851 C CA . PRO A 1 105 ? 18.051 7.783 -13.962 1.00 40.91 105 PRO A CA 1
ATOM 852 C C . PRO A 1 105 ? 17.932 6.512 -14.812 1.00 40.91 105 PRO A C 1
ATOM 854 O O . PRO A 1 105 ? 18.924 5.848 -15.110 1.00 40.91 105 PRO A O 1
ATOM 857 N N . GLY A 1 106 ? 16.701 6.152 -15.178 1.00 45.00 106 GLY A N 1
ATOM 858 C CA . GLY A 1 106 ? 16.405 4.955 -15.967 1.00 45.00 106 GLY A CA 1
ATOM 859 C C . GLY A 1 106 ? 16.267 3.657 -15.166 1.00 45.00 106 GLY A C 1
ATOM 860 O O . GLY A 1 106 ? 16.026 2.620 -15.777 1.00 45.00 106 GLY A O 1
ATOM 861 N N . MET A 1 107 ? 16.397 3.655 -13.839 1.00 51.34 107 MET A N 1
ATOM 862 C CA . MET A 1 107 ? 15.963 2.524 -13.014 1.00 51.34 107 MET A CA 1
ATOM 863 C C . MET A 1 107 ? 14.526 2.761 -12.548 1.00 51.34 107 MET A C 1
ATOM 865 O O . MET A 1 107 ? 14.259 3.635 -11.727 1.00 51.34 107 MET A O 1
ATOM 869 N N . VAL A 1 108 ? 13.607 1.980 -13.108 1.00 59.56 108 VAL A N 1
ATOM 870 C CA . VAL A 1 108 ? 12.215 1.912 -12.663 1.00 59.56 108 VAL A CA 1
ATOM 871 C C . VAL A 1 108 ? 12.086 0.665 -11.798 1.00 59.56 108 VAL A C 1
ATOM 873 O O . VAL A 1 108 ? 12.631 -0.392 -12.127 1.00 59.56 108 VAL A O 1
ATOM 876 N N . TRP A 1 109 ? 11.481 0.814 -10.635 1.00 68.06 109 TRP A N 1
ATOM 877 C CA . TRP A 1 109 ? 11.090 -0.287 -9.785 1.00 68.06 109 TRP A CA 1
ATOM 878 C C . TRP A 1 109 ? 9.709 -0.744 -10.247 1.00 68.06 109 TRP A C 1
ATOM 880 O O . TRP A 1 109 ? 8.702 -0.109 -9.958 1.00 68.06 109 TRP A O 1
ATOM 890 N N . ASN A 1 110 ? 9.693 -1.813 -11.040 1.00 79.94 110 ASN A N 1
ATOM 891 C CA . ASN A 1 110 ? 8.466 -2.370 -11.596 1.00 79.94 110 ASN A CA 1
ATOM 892 C C . ASN A 1 110 ? 8.135 -3.626 -10.807 1.00 79.94 110 ASN A C 1
ATOM 894 O O . ASN A 1 110 ? 8.992 -4.525 -10.740 1.00 79.94 110 ASN A O 1
ATOM 898 N N . PRO A 1 111 ? 6.915 -3.738 -10.271 1.00 88.25 111 PRO A N 1
ATOM 899 C CA . PRO A 1 111 ? 6.461 -4.998 -9.736 1.00 88.25 111 PRO A CA 1
ATOM 900 C C . PRO A 1 111 ? 6.567 -6.128 -10.753 1.00 88.25 111 PRO A C 1
ATOM 902 O O . PRO A 1 111 ? 6.588 -5.942 -11.976 1.00 88.25 111 PRO A O 1
ATOM 905 N N . LEU A 1 112 ? 6.704 -7.332 -10.214 1.00 90.94 112 LEU A N 1
ATOM 906 C CA . LEU A 1 112 ? 7.035 -8.507 -11.009 1.00 90.94 112 LEU A CA 1
ATOM 907 C C . LEU A 1 112 ? 5.822 -9.296 -11.486 1.00 90.94 112 LEU A C 1
ATOM 909 O O . LEU A 1 112 ? 5.974 -10.084 -12.418 1.00 90.94 112 LEU A O 1
ATOM 913 N N . LEU A 1 113 ? 4.682 -9.148 -10.814 1.00 94.69 113 LEU A N 1
ATOM 914 C CA . LEU A 1 113 ? 3.510 -9.983 -11.034 1.00 94.69 113 LEU A CA 1
ATOM 915 C C . LEU A 1 113 ? 2.460 -9.251 -11.861 1.00 94.69 113 LEU A C 1
ATOM 917 O O . LEU A 1 113 ? 2.101 -8.119 -11.549 1.00 94.69 113 LEU A O 1
ATOM 921 N N . GLU A 1 114 ? 1.942 -9.940 -12.872 1.00 97.19 114 GLU A N 1
ATOM 922 C CA . GLU A 1 114 ? 0.741 -9.511 -13.586 1.00 97.19 114 GLU A CA 1
ATOM 923 C C . GLU A 1 114 ? -0.485 -9.571 -12.653 1.00 97.19 114 GLU A C 1
ATOM 925 O O . GLU A 1 114 ? -0.513 -10.410 -11.740 1.00 97.19 114 GLU A O 1
ATOM 930 N N . PRO A 1 115 ? -1.534 -8.762 -12.892 1.00 98.25 115 PRO A N 1
ATOM 931 C CA . PRO A 1 115 ? -2.738 -8.728 -12.057 1.00 98.25 115 PRO A CA 1
ATOM 932 C C . PRO A 1 115 ? -3.347 -10.108 -11.752 1.00 98.25 115 PRO A C 1
ATOM 934 O O . PRO A 1 115 ? -3.623 -10.438 -10.595 1.00 98.25 115 PRO A O 1
ATOM 937 N N . ALA A 1 116 ? -3.466 -10.974 -12.763 1.00 98.38 116 ALA A N 1
ATOM 938 C CA . ALA A 1 116 ? -3.967 -12.340 -12.599 1.00 98.38 116 ALA A CA 1
ATOM 939 C C . ALA A 1 116 ? -3.098 -13.195 -11.659 1.00 98.38 116 ALA A C 1
ATOM 941 O O . ALA A 1 116 ? -3.612 -13.985 -10.866 1.00 98.38 116 ALA A O 1
ATOM 942 N N . GLN A 1 117 ? -1.774 -13.011 -11.691 1.00 98.25 117 GLN A N 1
ATOM 943 C CA . GLN A 1 117 ? -0.849 -13.736 -10.819 1.00 98.25 117 GLN A CA 1
ATOM 944 C C . GLN A 1 117 ? -0.962 -13.279 -9.363 1.00 98.25 117 GLN A C 1
ATOM 946 O O . GLN A 1 117 ? -0.831 -14.116 -8.464 1.00 98.25 117 GLN A O 1
ATOM 951 N N . ILE A 1 118 ? -1.204 -11.983 -9.132 1.00 98.38 118 ILE A N 1
ATOM 952 C CA . ILE A 1 118 ? -1.483 -11.428 -7.799 1.00 98.38 118 ILE A CA 1
ATOM 953 C C . ILE A 1 118 ? -2.746 -12.064 -7.240 1.00 98.38 118 ILE A C 1
ATOM 955 O O . ILE A 1 118 ? -2.697 -12.623 -6.143 1.00 98.38 118 ILE A O 1
ATOM 959 N N . TYR A 1 119 ? -3.834 -12.049 -8.014 1.00 98.69 119 TYR A N 1
ATOM 960 C CA . TYR A 1 119 ? -5.100 -12.647 -7.610 1.00 98.69 119 TYR A CA 1
ATOM 961 C C . TYR A 1 119 ? -4.930 -14.124 -7.243 1.00 98.69 119 TYR A C 1
ATOM 963 O O . TYR A 1 119 ? -5.194 -14.521 -6.105 1.00 98.69 119 TYR A O 1
ATOM 971 N N . ASP A 1 120 ? -4.369 -14.927 -8.148 1.00 98.38 120 ASP A N 1
ATOM 972 C CA . ASP A 1 120 ? -4.191 -16.360 -7.914 1.00 98.38 120 ASP A CA 1
ATOM 973 C C . ASP A 1 120 ? -3.279 -16.641 -6.704 1.00 98.38 120 ASP A C 1
ATOM 975 O O . ASP A 1 120 ? -3.493 -17.597 -5.952 1.00 98.38 120 ASP A O 1
ATOM 979 N N . LEU A 1 121 ? -2.240 -15.824 -6.494 1.00 97.94 121 LEU A N 1
ATOM 980 C CA . LEU A 1 121 ? -1.332 -15.967 -5.357 1.00 97.94 121 LEU A CA 1
ATOM 981 C C . LEU A 1 121 ? -1.999 -15.587 -4.032 1.00 97.94 121 LEU A C 1
ATOM 983 O O . LEU A 1 121 ? -1.823 -16.315 -3.051 1.00 97.94 121 LEU A O 1
ATOM 987 N N . ALA A 1 122 ? -2.771 -14.501 -4.006 1.00 97.94 122 ALA A N 1
ATOM 988 C CA . ALA A 1 122 ? -3.539 -14.076 -2.841 1.00 97.94 122 ALA A CA 1
ATOM 989 C C . ALA A 1 122 ? -4.559 -15.153 -2.439 1.00 97.94 122 ALA A C 1
ATOM 991 O O . ALA A 1 122 ? -4.584 -15.573 -1.278 1.00 97.94 122 ALA A O 1
ATOM 992 N N . LYS A 1 123 ? -5.316 -15.699 -3.405 1.00 98.12 123 LYS A N 1
ATOM 993 C CA . LYS A 1 123 ? -6.260 -16.802 -3.154 1.00 98.12 123 LYS A CA 1
ATOM 994 C C . LYS A 1 123 ? -5.554 -18.057 -2.639 1.00 98.12 123 LYS A C 1
ATOM 996 O O . LYS A 1 123 ? -5.987 -18.631 -1.642 1.00 98.12 123 LYS A O 1
ATOM 1001 N N . ARG A 1 124 ? -4.416 -18.453 -3.231 1.00 97.25 124 ARG A N 1
ATOM 1002 C CA . ARG A 1 124 ? -3.604 -19.586 -2.729 1.00 97.25 124 ARG A CA 1
ATOM 1003 C C . ARG A 1 124 ? -3.086 -19.378 -1.303 1.00 97.25 124 ARG A C 1
ATOM 1005 O O . ARG A 1 124 ? -2.850 -20.357 -0.601 1.00 97.25 124 ARG A O 1
ATOM 1012 N N . ARG A 1 125 ? -2.904 -18.127 -0.872 1.00 94.38 125 ARG A N 1
ATOM 1013 C CA . ARG A 1 125 ? -2.507 -17.758 0.499 1.00 94.38 125 ARG A CA 1
ATOM 1014 C C . ARG A 1 125 ? -3.693 -17.598 1.452 1.00 94.38 125 ARG A C 1
ATOM 1016 O O . ARG A 1 125 ? -3.506 -17.234 2.611 1.00 94.38 125 ARG A O 1
ATOM 1023 N N . GLY A 1 126 ? -4.896 -17.930 0.991 1.00 94.44 126 GLY A N 1
ATOM 1024 C CA . GLY A 1 126 ? -6.104 -17.928 1.804 1.00 94.44 126 GLY A CA 1
ATOM 1025 C C . GLY A 1 126 ? -6.650 -16.530 2.066 1.00 94.44 126 GLY A C 1
ATOM 1026 O O . GLY A 1 126 ? -7.233 -16.320 3.127 1.00 94.44 126 GLY A O 1
ATOM 1027 N N . MET A 1 127 ? -6.426 -15.580 1.151 1.00 96.88 127 MET A N 1
ATOM 1028 C CA . MET A 1 127 ? -7.162 -14.317 1.162 1.00 96.88 127 MET A CA 1
ATOM 1029 C C . MET A 1 127 ? -8.601 -14.567 0.705 1.00 96.88 127 MET A C 1
ATOM 1031 O O . MET A 1 127 ? -8.844 -15.193 -0.333 1.00 96.88 127 MET A O 1
ATOM 1035 N N . ASP A 1 128 ? -9.550 -14.084 1.499 1.00 97.94 128 ASP A N 1
ATOM 1036 C CA . ASP A 1 128 ? -10.975 -14.177 1.198 1.00 97.94 128 ASP A CA 1
ATOM 1037 C C . ASP A 1 128 ? -11.346 -13.127 0.148 1.00 97.94 128 ASP A C 1
ATOM 1039 O O . ASP A 1 128 ? -12.007 -13.476 -0.824 1.00 97.94 128 ASP A O 1
ATOM 1043 N N . PHE A 1 129 ? -10.799 -11.914 0.276 1.00 98.75 129 PHE A N 1
ATOM 1044 C CA . PHE A 1 129 ? -10.922 -10.821 -0.689 1.00 98.75 129 PHE A CA 1
ATOM 1045 C C . PHE A 1 129 ? -9.557 -10.402 -1.237 1.00 98.75 129 PHE A C 1
ATOM 1047 O O . PHE A 1 129 ? -8.532 -10.533 -0.561 1.00 98.75 129 PHE A O 1
ATOM 1054 N N . VAL A 1 130 ? -9.544 -9.878 -2.459 1.00 98.75 130 VAL A N 1
ATOM 1055 C CA . VAL A 1 130 ? -8.330 -9.443 -3.159 1.00 98.75 130 VAL A CA 1
ATOM 1056 C C . VAL A 1 130 ? -8.507 -8.017 -3.667 1.00 98.75 130 VAL A C 1
ATOM 1058 O O . VAL A 1 130 ? -9.582 -7.637 -4.113 1.00 98.75 130 VAL A O 1
ATOM 1061 N N . THR A 1 131 ? -7.433 -7.239 -3.634 1.00 98.75 131 THR A N 1
ATOM 1062 C CA . THR A 1 131 ? -7.340 -5.929 -4.282 1.00 98.75 131 THR A CA 1
ATOM 1063 C C . THR A 1 131 ? -5.983 -5.812 -4.965 1.00 98.75 131 THR A C 1
ATOM 1065 O O . THR A 1 131 ? -5.054 -6.552 -4.638 1.00 98.75 131 THR A O 1
ATOM 1068 N N . ILE A 1 132 ? -5.866 -4.883 -5.905 1.00 98.69 132 ILE A N 1
ATOM 1069 C CA . ILE A 1 132 ? -4.592 -4.384 -6.431 1.00 98.69 132 ILE A CA 1
ATOM 1070 C C . ILE A 1 132 ? -4.599 -2.876 -6.179 1.00 98.69 132 ILE A C 1
ATOM 1072 O O . ILE A 1 132 ? -5.654 -2.260 -6.285 1.00 98.69 132 ILE A O 1
ATOM 1076 N N . THR A 1 133 ? -3.476 -2.299 -5.765 1.00 98.56 133 THR A N 1
ATOM 1077 C CA . THR A 1 133 ? -3.379 -0.883 -5.379 1.00 98.56 133 THR A CA 1
ATOM 1078 C C . THR A 1 133 ? -2.250 -0.221 -6.149 1.00 98.56 133 THR A C 1
ATOM 1080 O O . THR A 1 133 ? -1.314 0.293 -5.546 1.00 98.56 133 THR A O 1
ATOM 1083 N N . ASP A 1 134 ? -2.310 -0.297 -7.479 1.00 98.12 134 ASP A N 1
ATOM 1084 C CA . ASP A 1 134 ? -1.255 0.248 -8.330 1.00 98.12 134 ASP A CA 1
ATOM 1085 C C . ASP A 1 134 ? -1.102 1.766 -8.142 1.00 98.12 134 ASP A C 1
ATOM 1087 O O . ASP A 1 134 ? -2.049 2.471 -7.782 1.00 98.12 134 ASP A O 1
ATOM 1091 N N . HIS A 1 135 ? 0.112 2.270 -8.358 1.00 96.50 135 HIS A N 1
ATOM 1092 C CA . HIS A 1 135 ? 0.441 3.677 -8.165 1.00 96.50 135 HIS A CA 1
ATOM 1093 C C . HIS A 1 135 ? -0.297 4.559 -9.171 1.00 96.50 135 HIS A C 1
ATOM 1095 O O . HIS A 1 135 ? -0.012 4.515 -10.368 1.00 96.50 135 HIS A O 1
ATOM 1101 N N . ASP A 1 136 ? -1.174 5.424 -8.662 1.00 97.25 136 ASP A N 1
ATOM 1102 C CA . ASP A 1 136 ? -1.901 6.440 -9.428 1.00 97.25 136 ASP A CA 1
ATOM 1103 C C . ASP A 1 136 ? -2.687 5.897 -10.644 1.00 97.25 136 ASP A C 1
ATOM 1105 O O . ASP A 1 136 ? -2.917 6.630 -11.610 1.00 97.25 136 ASP A O 1
ATOM 1109 N N . THR A 1 137 ? -3.072 4.617 -10.629 1.00 97.88 137 THR A N 1
ATOM 1110 C CA . THR A 1 137 ? -3.855 3.985 -11.696 1.00 97.88 137 THR A CA 1
ATOM 1111 C C . THR A 1 137 ? -4.695 2.820 -11.177 1.00 97.88 137 THR A C 1
ATOM 1113 O O . THR A 1 137 ? -4.296 2.096 -10.268 1.00 97.88 137 THR A O 1
ATOM 1116 N N . ILE A 1 138 ? -5.845 2.596 -11.816 1.00 98.56 138 ILE A N 1
ATOM 1117 C CA . ILE A 1 138 ? -6.671 1.388 -11.655 1.00 98.56 138 ILE A CA 1
ATOM 1118 C C . ILE A 1 138 ? -6.495 0.399 -12.819 1.00 98.56 138 ILE A C 1
ATOM 1120 O O . ILE A 1 138 ? -7.220 -0.594 -12.904 1.00 98.56 138 ILE A O 1
ATOM 1124 N N . ASP A 1 139 ? -5.558 0.644 -13.737 1.00 98.44 139 ASP A N 1
ATOM 1125 C CA . ASP A 1 139 ? -5.427 -0.139 -14.970 1.00 98.44 139 ASP A CA 1
ATOM 1126 C C . ASP A 1 139 ? -5.100 -1.615 -14.712 1.00 98.44 139 ASP A C 1
ATOM 1128 O O . ASP A 1 139 ? -5.621 -2.477 -15.417 1.00 98.44 139 ASP A O 1
ATOM 1132 N N . GLY A 1 140 ? -4.329 -1.939 -13.667 1.00 98.19 140 GLY A N 1
ATOM 1133 C CA . GLY A 1 140 ? -4.094 -3.333 -13.278 1.00 98.19 140 GLY A CA 1
ATOM 1134 C C . GLY A 1 140 ? -5.364 -4.031 -12.782 1.00 98.19 140 GLY A C 1
ATOM 1135 O O . GLY A 1 140 ? -5.608 -5.191 -13.121 1.00 98.19 140 GLY A O 1
ATOM 1136 N N . CYS A 1 141 ? -6.229 -3.315 -12.053 1.00 98.69 141 CYS A N 1
ATOM 1137 C CA . CYS A 1 141 ? -7.553 -3.815 -11.671 1.00 98.69 141 CYS A CA 1
ATOM 1138 C C . CYS A 1 141 ? -8.429 -4.069 -12.906 1.00 98.69 141 CYS A C 1
ATOM 1140 O O . CYS A 1 141 ? -9.070 -5.115 -13.006 1.00 98.69 141 CYS A O 1
ATOM 1142 N N . LYS A 1 142 ? -8.439 -3.131 -13.858 1.00 98.62 142 LYS A N 1
ATOM 1143 C CA . LYS A 1 142 ? -9.212 -3.246 -15.101 1.00 98.62 142 LYS A CA 1
ATOM 1144 C C . LYS A 1 142 ? -8.732 -4.411 -15.959 1.00 98.62 142 LYS A C 1
ATOM 1146 O O . LYS A 1 142 ? -9.542 -5.240 -16.349 1.00 98.62 142 LYS A O 1
ATOM 1151 N N . ALA A 1 143 ? -7.420 -4.535 -16.155 1.00 98.56 143 ALA A N 1
ATOM 1152 C CA . ALA A 1 143 ? -6.823 -5.629 -16.914 1.00 98.56 143 ALA A CA 1
ATOM 1153 C C . ALA A 1 143 ? -7.186 -7.005 -16.331 1.00 98.56 143 ALA A C 1
ATOM 1155 O O . ALA A 1 143 ? -7.486 -7.932 -17.083 1.00 98.56 143 ALA A O 1
ATOM 1156 N N . LEU A 1 144 ? -7.217 -7.138 -14.998 1.00 98.69 144 LEU A N 1
ATOM 1157 C CA . LEU A 1 144 ? -7.682 -8.365 -14.348 1.00 98.69 144 LEU A CA 1
ATOM 1158 C C . LEU A 1 144 ? -9.145 -8.671 -14.682 1.00 98.69 144 LEU A C 1
ATOM 1160 O O . LEU A 1 144 ? -9.465 -9.809 -15.021 1.00 98.69 144 LEU A O 1
ATOM 1164 N N . LEU A 1 145 ? -10.028 -7.680 -14.549 1.00 98.44 145 LEU A N 1
ATOM 1165 C CA . LEU A 1 145 ? -11.465 -7.848 -14.777 1.00 98.44 145 LEU A CA 1
ATOM 1166 C C . LEU A 1 145 ? -11.791 -8.090 -16.255 1.00 98.44 145 LEU A C 1
ATOM 1168 O O . LEU A 1 145 ? -12.681 -8.885 -16.551 1.00 98.44 145 LEU A O 1
ATOM 1172 N N . ASP A 1 146 ? -11.042 -7.485 -17.173 1.00 98.31 146 ASP A N 1
ATOM 1173 C CA . ASP A 1 146 ? -11.147 -7.750 -18.609 1.00 98.31 146 ASP A CA 1
ATOM 1174 C C . ASP A 1 146 ? -10.730 -9.194 -18.941 1.00 98.31 146 ASP A C 1
ATOM 1176 O O . ASP A 1 146 ? -11.372 -9.857 -19.757 1.00 98.31 146 ASP A O 1
ATOM 1180 N N . GLU A 1 147 ? -9.683 -9.717 -18.287 1.00 98.31 147 GLU A N 1
ATOM 1181 C CA . GLU A 1 147 ? -9.206 -11.093 -18.487 1.00 98.31 147 GLU A CA 1
ATOM 1182 C C . GLU A 1 147 ? -10.125 -12.144 -17.839 1.00 98.31 147 GLU A C 1
ATOM 1184 O O . GLU A 1 147 ? -10.380 -13.203 -18.420 1.00 98.31 147 GLU A O 1
ATOM 1189 N N . ARG A 1 148 ? -10.573 -11.902 -16.603 1.00 97.94 148 ARG A N 1
ATOM 1190 C CA . ARG A 1 148 ? -11.255 -12.900 -15.755 1.00 97.94 148 ARG A CA 1
ATOM 1191 C C . ARG A 1 148 ? -12.776 -12.741 -15.722 1.00 97.94 148 ARG A C 1
ATOM 1193 O O . ARG A 1 148 ? -13.461 -13.656 -15.265 1.00 97.94 148 ARG A O 1
ATOM 1200 N N . GLY A 1 149 ? -13.304 -11.621 -16.205 1.00 97.88 149 GLY A N 1
ATOM 1201 C CA . GLY A 1 149 ? -14.684 -11.209 -15.972 1.00 97.88 149 GLY A CA 1
ATOM 1202 C C . GLY A 1 149 ? -14.912 -10.700 -14.539 1.00 97.88 149 GLY A C 1
ATOM 1203 O O . GLY A 1 149 ? -13.969 -10.583 -13.754 1.00 97.88 149 GLY A O 1
ATOM 1204 N N . PRO A 1 150 ? -16.171 -10.391 -14.174 1.00 96.62 150 PRO A N 1
ATOM 1205 C CA . PRO A 1 150 ? -16.516 -9.932 -12.832 1.00 96.62 150 PRO A CA 1
ATOM 1206 C C . PRO A 1 150 ? -16.137 -10.946 -11.744 1.00 96.62 150 PRO A C 1
ATOM 1208 O O . PRO A 1 150 ? -16.503 -12.120 -11.818 1.00 96.62 150 PRO A O 1
ATOM 1211 N N . LEU A 1 151 ? -15.463 -10.469 -10.698 1.00 98.06 151 LEU A N 1
ATOM 1212 C CA . LEU A 1 151 ? -15.039 -11.259 -9.542 1.00 98.06 151 LEU A CA 1
ATOM 1213 C C . LEU A 1 151 ? -15.721 -10.715 -8.281 1.00 98.06 151 LEU A C 1
ATOM 1215 O O . LEU A 1 151 ? -15.518 -9.562 -7.910 1.00 98.06 151 LEU A O 1
ATOM 1219 N N . ALA A 1 152 ? -16.545 -11.535 -7.623 1.00 97.62 152 ALA A N 1
ATOM 1220 C CA . ALA A 1 152 ? -17.349 -11.114 -6.466 1.00 97.62 152 ALA A CA 1
ATOM 1221 C C . ALA A 1 152 ? -16.519 -10.813 -5.201 1.00 97.62 152 ALA A C 1
ATOM 1223 O O . ALA A 1 152 ? -17.008 -10.180 -4.266 1.00 97.62 152 ALA A O 1
ATOM 1224 N N . ASP A 1 153 ? -15.277 -11.287 -5.163 1.00 98.38 153 ASP A N 1
ATOM 1225 C CA . ASP A 1 153 ? -14.317 -11.154 -4.072 1.00 98.38 153 ASP A CA 1
ATOM 1226 C C . ASP A 1 153 ? -13.144 -10.216 -4.413 1.00 98.38 153 ASP A C 1
ATOM 1228 O O . ASP A 1 153 ? -12.158 -10.163 -3.673 1.00 98.38 153 ASP A O 1
ATOM 1232 N N . PHE A 1 154 ? -13.246 -9.465 -5.514 1.00 98.75 154 PHE A N 1
ATOM 1233 C CA . PHE A 1 154 ? -12.251 -8.480 -5.924 1.00 98.75 154 PHE A CA 1
ATOM 1234 C C . PHE A 1 154 ? -12.719 -7.046 -5.648 1.00 98.75 154 PHE A C 1
ATOM 1236 O O . PHE A 1 154 ? -13.886 -6.709 -5.846 1.00 98.75 154 PHE A O 1
ATOM 1243 N N . ILE A 1 155 ? -11.793 -6.197 -5.206 1.00 98.81 155 ILE A N 1
ATOM 1244 C CA . ILE A 1 155 ? -12.012 -4.779 -4.910 1.00 98.81 155 ILE A CA 1
ATOM 1245 C C . ILE A 1 155 ? -11.104 -3.957 -5.819 1.00 98.81 155 ILE A C 1
ATOM 1247 O O . ILE A 1 155 ? -9.890 -4.151 -5.818 1.00 98.81 155 ILE A O 1
ATOM 1251 N N . VAL A 1 156 ? -11.687 -3.029 -6.579 1.00 98.81 156 VAL A N 1
ATOM 1252 C CA . VAL A 1 156 ? -10.918 -2.058 -7.369 1.00 98.81 156 VAL A CA 1
ATOM 1253 C C . VAL A 1 156 ? -10.355 -0.998 -6.429 1.00 98.81 156 VAL A C 1
ATOM 1255 O O . VAL A 1 156 ? -11.110 -0.374 -5.681 1.00 98.81 156 VAL A O 1
ATOM 1258 N N . ALA A 1 157 ? -9.042 -0.793 -6.458 1.00 98.75 157 ALA A N 1
ATOM 1259 C CA . ALA A 1 157 ? -8.360 0.205 -5.645 1.00 98.75 157 ALA A CA 1
ATOM 1260 C C . ALA A 1 157 ? -7.128 0.765 -6.371 1.00 98.75 157 ALA A C 1
ATOM 1262 O O . ALA A 1 157 ? -6.704 0.241 -7.401 1.00 98.75 157 ALA A O 1
ATOM 1263 N N . GLU A 1 158 ? -6.549 1.826 -5.816 1.00 98.50 158 GLU A N 1
ATOM 1264 C CA . GLU A 1 158 ? -5.273 2.405 -6.254 1.00 98.50 158 GLU A CA 1
ATOM 1265 C C . GLU A 1 158 ? -4.507 2.980 -5.050 1.00 98.50 158 GLU A C 1
ATOM 1267 O O . GLU A 1 158 ? -5.129 3.361 -4.051 1.00 98.50 158 GLU A O 1
ATOM 1272 N N . GLU A 1 159 ? -3.176 3.062 -5.144 1.00 98.62 159 GLU A N 1
ATOM 1273 C CA . GLU A 1 159 ? -2.336 3.853 -4.234 1.00 98.62 159 GLU A CA 1
ATOM 1274 C C . GLU A 1 159 ? -2.101 5.241 -4.849 1.00 98.62 159 GLU A C 1
ATOM 1276 O O . GLU A 1 159 ? -1.280 5.406 -5.754 1.00 98.62 159 GLU A O 1
ATOM 1281 N N . VAL A 1 160 ? -2.796 6.263 -4.348 1.00 98.31 160 VAL A N 1
ATOM 1282 C CA . VAL A 1 160 ? -2.661 7.639 -4.844 1.00 98.31 160 VAL A CA 1
ATOM 1283 C C . VAL A 1 160 ? -1.496 8.347 -4.157 1.00 98.31 160 VAL A C 1
ATOM 1285 O O . VAL A 1 160 ? -1.424 8.426 -2.927 1.00 98.31 160 VAL A O 1
ATOM 1288 N N . SER A 1 161 ? -0.613 8.944 -4.954 1.00 97.31 161 SER A N 1
ATOM 1289 C CA . SER A 1 161 ? 0.407 9.890 -4.501 1.00 97.31 161 SER A CA 1
ATOM 1290 C C . SER A 1 161 ? -0.228 11.258 -4.246 1.00 97.31 161 SER A C 1
ATOM 1292 O O . SER A 1 161 ? -0.537 11.987 -5.192 1.00 97.31 161 SER A O 1
ATOM 1294 N N . VAL A 1 162 ? -0.386 11.630 -2.974 1.00 98.06 162 VAL A N 1
ATOM 1295 C CA . VAL A 1 162 ? -1.073 12.856 -2.539 1.00 98.06 162 VAL A CA 1
ATOM 1296 C C . VAL A 1 162 ? -0.083 13.869 -1.973 1.00 98.06 162 VAL A C 1
ATOM 1298 O O . VAL A 1 162 ? 0.783 13.529 -1.165 1.00 98.06 162 VAL A O 1
ATOM 1301 N N . ARG A 1 163 ? -0.203 15.134 -2.375 1.00 97.69 163 ARG A N 1
ATOM 1302 C CA . ARG A 1 163 ? 0.749 16.196 -2.029 1.00 97.69 163 ARG A CA 1
ATOM 1303 C C . ARG A 1 163 ? 0.221 17.132 -0.942 1.00 97.69 163 ARG A C 1
ATOM 1305 O O . ARG A 1 163 ? -0.869 17.679 -1.058 1.00 97.69 163 ARG A O 1
ATOM 1312 N N . PHE A 1 164 ? 1.045 17.412 0.065 1.00 97.50 164 PHE A N 1
ATOM 1313 C CA . PHE A 1 164 ? 0.858 18.570 0.942 1.00 97.50 164 PHE A CA 1
ATOM 1314 C C . PHE A 1 164 ? 1.067 19.867 0.147 1.00 97.50 164 PHE A C 1
ATOM 1316 O O . PHE A 1 164 ? 2.176 20.078 -0.363 1.00 97.50 164 PHE A O 1
ATOM 1323 N N . PRO A 1 165 ? 0.057 20.747 0.038 1.00 97.31 165 PRO A N 1
ATOM 1324 C CA . PRO A 1 165 ? 0.192 21.986 -0.724 1.00 97.31 165 PRO A CA 1
ATOM 1325 C C . PRO A 1 165 ? 1.225 22.954 -0.121 1.00 97.31 165 PRO A C 1
ATOM 1327 O O . PRO A 1 165 ? 1.755 23.798 -0.839 1.00 97.31 165 PRO A O 1
ATOM 1330 N N . GLU A 1 166 ? 1.551 22.835 1.170 1.00 96.81 166 GLU A N 1
ATOM 1331 C CA . GLU A 1 166 ? 2.455 23.756 1.868 1.00 96.81 166 GLU A CA 1
ATOM 1332 C C . GLU A 1 166 ? 3.931 23.584 1.487 1.00 96.81 166 GLU A C 1
ATOM 1334 O O . GLU A 1 166 ? 4.666 24.567 1.411 1.00 96.81 166 GLU A O 1
ATOM 1339 N N . ASP A 1 167 ? 4.396 22.347 1.288 1.00 94.88 167 ASP A N 1
ATOM 1340 C CA . ASP A 1 167 ? 5.826 22.053 1.088 1.00 94.88 167 ASP A CA 1
ATOM 1341 C C . ASP A 1 167 ? 6.112 21.031 -0.027 1.00 94.88 167 ASP A C 1
ATOM 1343 O O . ASP A 1 167 ? 7.268 20.659 -0.283 1.00 94.88 167 ASP A O 1
ATOM 1347 N N . GLY A 1 168 ? 5.055 20.563 -0.691 1.00 94.62 168 GLY A N 1
ATOM 1348 C CA . GLY A 1 168 ? 5.122 19.594 -1.770 1.00 94.62 168 GLY A CA 1
ATOM 1349 C C . GLY A 1 168 ? 5.478 18.174 -1.331 1.00 94.62 168 GLY A C 1
ATOM 1350 O O . GLY A 1 168 ? 5.762 17.348 -2.208 1.00 94.62 168 GLY A O 1
ATOM 1351 N N . THR A 1 169 ? 5.503 17.872 -0.028 1.00 94.75 169 THR A N 1
ATOM 1352 C CA . THR A 1 169 ? 5.724 16.513 0.487 1.00 94.75 169 THR A CA 1
ATOM 1353 C C . THR A 1 169 ? 4.622 15.588 -0.010 1.00 94.75 169 THR A C 1
ATOM 1355 O O . THR A 1 169 ? 3.448 15.932 0.058 1.00 94.75 169 THR A O 1
ATOM 1358 N N . ILE A 1 170 ? 5.005 14.427 -0.541 1.00 94.88 170 ILE A N 1
ATOM 1359 C CA . ILE A 1 170 ? 4.064 13.436 -1.064 1.00 94.88 170 ILE A CA 1
ATOM 1360 C C . ILE A 1 170 ? 3.937 12.301 -0.050 1.00 94.88 170 ILE A C 1
ATOM 1362 O O . ILE A 1 170 ? 4.948 11.712 0.352 1.00 94.88 170 ILE A O 1
ATOM 1366 N N . ILE A 1 171 ? 2.697 12.015 0.327 1.00 96.50 171 ILE A N 1
ATOM 1367 C CA . ILE A 1 171 ? 2.267 10.840 1.087 1.00 96.50 171 ILE A CA 1
ATOM 1368 C C . ILE A 1 171 ? 1.493 9.912 0.157 1.00 96.50 171 ILE A C 1
ATOM 1370 O O . ILE A 1 171 ? 1.037 10.346 -0.900 1.00 96.50 171 ILE A O 1
ATOM 1374 N N . HIS A 1 172 ? 1.340 8.649 0.535 1.00 97.69 172 HIS A N 1
ATOM 1375 C CA . HIS A 1 172 ? 0.569 7.705 -0.262 1.00 97.69 172 HIS A CA 1
ATOM 1376 C C . HIS A 1 172 ? -0.709 7.289 0.459 1.00 97.69 172 HIS A C 1
ATOM 1378 O O . HIS A 1 172 ? -0.718 7.106 1.682 1.00 97.69 172 HIS A O 1
ATOM 1384 N N . VAL A 1 173 ? -1.786 7.161 -0.309 1.00 98.69 173 VAL A N 1
ATOM 1385 C CA . VAL A 1 173 ? -3.115 6.852 0.205 1.00 98.69 173 VAL A CA 1
ATOM 1386 C C . VAL A 1 173 ? -3.759 5.784 -0.663 1.00 98.69 173 VAL A C 1
ATOM 1388 O O . VAL A 1 173 ? -4.026 6.040 -1.834 1.00 98.69 173 VAL A O 1
ATOM 1391 N N . ASN A 1 174 ? -4.078 4.626 -0.087 1.00 98.88 174 ASN A N 1
ATOM 1392 C CA . ASN A 1 174 ? -4.937 3.668 -0.780 1.00 98.88 174 ASN A CA 1
ATOM 1393 C C . ASN A 1 174 ? -6.391 4.127 -0.722 1.00 98.88 174 ASN A C 1
ATOM 1395 O O . ASN A 1 174 ? -6.869 4.490 0.355 1.00 98.88 174 ASN A O 1
ATOM 1399 N N . VAL A 1 175 ? -7.105 4.054 -1.845 1.00 98.88 175 VAL A N 1
ATOM 1400 C CA . VAL A 1 175 ? -8.558 4.285 -1.924 1.00 98.88 175 VAL A CA 1
ATOM 1401 C C . VAL A 1 175 ? -9.222 3.064 -2.549 1.00 98.88 175 VAL A C 1
ATOM 1403 O O . VAL A 1 175 ? -8.752 2.571 -3.569 1.00 98.88 175 VAL A O 1
ATOM 1406 N N . TYR A 1 176 ? -10.296 2.567 -1.931 1.00 98.88 176 TYR A N 1
ATOM 1407 C CA . TYR A 1 176 ? -10.914 1.280 -2.274 1.00 98.88 176 TYR A CA 1
ATOM 1408 C C . TYR A 1 176 ? -12.333 1.439 -2.812 1.00 98.88 176 TYR A C 1
ATOM 1410 O O . TYR A 1 176 ? -13.047 2.368 -2.429 1.00 98.88 176 TYR A O 1
ATOM 1418 N N . ASP A 1 177 ? -12.750 0.458 -3.615 1.00 98.56 177 ASP A N 1
ATOM 1419 C CA . ASP A 1 177 ? -14.068 0.360 -4.247 1.00 98.56 177 ASP A CA 1
ATOM 1420 C C . ASP A 1 177 ? -14.374 1.571 -5.143 1.00 98.56 177 ASP A C 1
ATOM 1422 O O . ASP A 1 177 ? -15.446 2.165 -5.066 1.00 98.56 177 ASP A O 1
ATOM 1426 N N . ILE A 1 178 ? -13.408 1.984 -5.965 1.00 98.44 178 ILE A N 1
ATOM 1427 C CA . ILE A 1 178 ? -13.546 3.160 -6.836 1.00 98.44 178 ILE A CA 1
ATOM 1428 C C . ILE A 1 178 ? -13.902 2.790 -8.278 1.00 98.44 178 ILE A C 1
ATOM 1430 O O . ILE A 1 178 ? -13.452 1.774 -8.805 1.00 98.44 178 ILE A O 1
ATOM 1434 N N . ASP A 1 179 ? -14.694 3.648 -8.923 1.00 98.44 179 ASP A N 1
ATOM 1435 C CA . ASP A 1 179 ? -14.959 3.598 -10.364 1.00 98.44 179 ASP A CA 1
ATOM 1436 C C . ASP A 1 179 ? -14.000 4.506 -11.166 1.00 98.44 179 ASP A C 1
ATOM 1438 O O . ASP A 1 179 ? -13.223 5.286 -10.611 1.00 98.44 179 ASP A O 1
ATOM 1442 N N . GLU A 1 180 ? -14.059 4.428 -12.499 1.00 98.56 1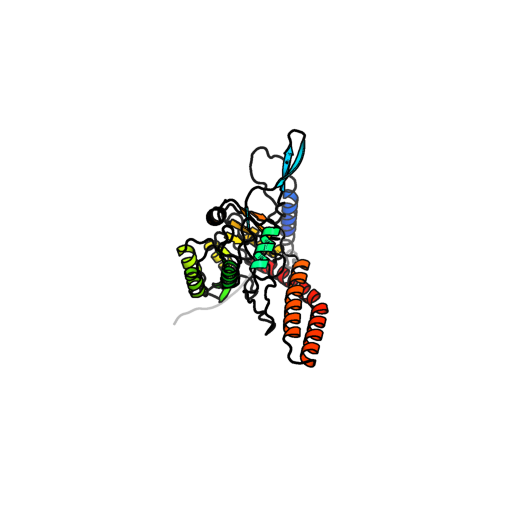80 GLU A N 1
ATOM 1443 C CA . GLU A 1 180 ? -13.186 5.212 -13.389 1.00 98.56 180 GLU A CA 1
ATOM 1444 C C . GLU A 1 180 ? -13.374 6.731 -13.244 1.00 98.56 180 GLU A C 1
ATOM 1446 O O . GLU A 1 180 ? -12.422 7.500 -13.393 1.00 98.56 180 GLU A O 1
ATOM 1451 N N . ARG A 1 181 ? -14.596 7.183 -12.940 1.00 98.62 181 ARG A N 1
ATOM 1452 C CA . ARG A 1 181 ? -14.903 8.606 -12.753 1.00 98.62 181 ARG A CA 1
ATOM 1453 C C . ARG A 1 181 ? -14.296 9.113 -11.447 1.00 98.62 181 ARG A C 1
ATOM 1455 O O . ARG A 1 181 ? -13.759 10.217 -11.415 1.00 98.62 181 ARG A O 1
ATOM 1462 N N . GLN A 1 182 ? -14.394 8.323 -10.383 1.00 98.75 182 GLN A N 1
ATOM 1463 C CA . GLN A 1 182 ? -13.793 8.615 -9.086 1.00 98.75 182 GLN A CA 1
ATOM 1464 C C . GLN A 1 182 ? -12.273 8.634 -9.199 1.00 98.75 182 GLN A C 1
ATOM 1466 O O . GLN A 1 182 ? -11.670 9.612 -8.772 1.00 98.75 182 GLN A O 1
ATOM 1471 N N . HIS A 1 183 ? -11.673 7.637 -9.855 1.00 98.62 183 HIS A N 1
ATOM 1472 C CA . HIS A 1 183 ? -10.245 7.633 -10.176 1.00 98.62 183 HIS A CA 1
ATOM 1473 C C . HIS A 1 183 ? -9.822 8.922 -10.905 1.00 98.62 183 HIS A C 1
ATOM 1475 O O . HIS A 1 183 ? -8.934 9.634 -10.437 1.00 98.62 183 HIS A O 1
ATOM 1481 N N . ALA A 1 184 ? -10.500 9.288 -12.000 1.00 98.62 184 ALA A N 1
ATOM 1482 C CA . ALA A 1 184 ? -10.172 10.496 -12.762 1.00 98.62 184 ALA A CA 1
ATOM 1483 C C . ALA A 1 184 ? -10.230 11.776 -11.907 1.00 98.62 184 ALA A C 1
ATOM 1485 O O . ALA A 1 184 ? -9.385 12.664 -12.042 1.00 98.62 184 ALA A O 1
ATOM 1486 N N . GLU A 1 185 ? -11.203 11.865 -11.000 1.00 98.75 185 GLU A N 1
ATOM 1487 C CA . GLU A 1 185 ? -11.316 12.990 -10.078 1.00 98.75 185 GLU A CA 1
ATOM 1488 C C . GLU A 1 185 ? -10.213 12.980 -9.011 1.00 98.75 185 GLU A C 1
ATOM 1490 O O . GLU A 1 185 ? -9.613 14.027 -8.772 1.00 98.75 185 GLU A O 1
ATOM 1495 N N . LEU A 1 186 ? -9.871 11.823 -8.427 1.00 98.69 186 LEU A N 1
ATOM 1496 C CA . LEU A 1 186 ? -8.745 11.696 -7.489 1.00 98.69 186 LEU A CA 1
ATOM 1497 C C . LEU A 1 186 ? -7.431 12.130 -8.149 1.00 98.69 186 LEU A C 1
ATOM 1499 O O . LEU A 1 186 ? -6.682 12.915 -7.563 1.00 98.69 186 LEU A O 1
ATOM 1503 N N . GLN A 1 187 ? -7.191 11.716 -9.396 1.00 98.50 187 GLN A N 1
ATOM 1504 C CA . GLN A 1 187 ? -6.025 12.138 -10.176 1.00 98.50 187 GLN A CA 1
ATOM 1505 C C . GLN A 1 187 ? -5.992 13.652 -10.422 1.00 98.50 187 GLN A C 1
ATOM 1507 O O . GLN A 1 187 ? -4.914 14.247 -10.429 1.00 98.50 187 GLN A O 1
ATOM 1512 N N . ARG A 1 188 ? -7.156 14.296 -10.573 1.00 98.62 188 ARG A N 1
ATOM 1513 C CA . ARG A 1 188 ? -7.264 15.751 -10.746 1.00 98.62 188 ARG A CA 1
ATOM 1514 C C . ARG A 1 188 ? -6.919 16.525 -9.470 1.00 98.62 188 ARG A C 1
ATOM 1516 O O . ARG A 1 188 ? -6.365 17.619 -9.566 1.00 98.62 188 ARG A O 1
ATOM 1523 N N . VAL A 1 189 ? -7.264 15.998 -8.292 1.00 98.56 189 VAL A N 1
ATOM 1524 C CA . VAL A 1 189 ? -7.141 16.723 -7.009 1.00 98.56 189 VAL A CA 1
ATOM 1525 C C . VAL A 1 189 ? -5.926 16.328 -6.164 1.00 98.56 189 VAL A C 1
ATOM 1527 O O . VAL A 1 189 ? -5.615 17.014 -5.193 1.00 98.56 189 VAL A O 1
ATOM 1530 N N . ARG A 1 190 ? -5.204 15.254 -6.513 1.00 97.88 190 ARG A N 1
ATOM 1531 C CA . ARG A 1 190 ? -4.119 14.690 -5.681 1.00 97.88 190 ARG A CA 1
ATOM 1532 C C . ARG A 1 190 ? -2.930 15.615 -5.403 1.00 97.88 190 ARG A C 1
ATOM 1534 O O . ARG A 1 190 ? -2.190 15.376 -4.451 1.00 97.88 190 ARG A O 1
ATOM 1541 N N . ASP A 1 191 ? -2.742 16.687 -6.173 1.00 98.00 191 ASP A N 1
ATOM 1542 C CA . ASP A 1 191 ? -1.697 17.686 -5.899 1.00 98.00 191 ASP A CA 1
ATOM 1543 C C . ASP A 1 191 ? -2.023 18.617 -4.708 1.00 98.00 191 ASP A C 1
ATOM 1545 O O . ASP A 1 191 ? -1.205 19.469 -4.350 1.00 98.00 191 ASP A O 1
ATOM 1549 N N . ASN A 1 192 ? -3.174 18.424 -4.053 1.00 98.50 192 ASN A N 1
ATOM 1550 C CA . ASN A 1 192 ? -3.545 19.082 -2.806 1.00 98.50 192 ASN A CA 1
ATOM 1551 C C . ASN A 1 192 ? -4.258 18.102 -1.857 1.00 98.50 192 ASN A C 1
ATOM 1553 O O . ASN A 1 192 ? -5.378 17.664 -2.115 1.00 98.50 192 ASN A O 1
ATOM 1557 N N . LEU A 1 193 ? -3.632 17.806 -0.714 1.00 98.44 193 LEU A N 1
ATOM 1558 C CA . LEU A 1 193 ? -4.163 16.913 0.319 1.00 98.44 193 LEU A CA 1
ATOM 1559 C C . LEU A 1 193 ? -5.588 17.271 0.754 1.00 98.44 193 LEU A C 1
ATOM 1561 O O . LEU A 1 193 ? -6.401 16.375 0.967 1.00 98.44 193 LEU A O 1
ATOM 1565 N N . TYR A 1 194 ? -5.900 18.555 0.903 1.00 98.56 194 TYR A N 1
ATOM 1566 C CA . TYR A 1 194 ? -7.201 18.978 1.417 1.00 98.56 194 TYR A CA 1
ATOM 1567 C C . TYR A 1 194 ? -8.310 18.771 0.387 1.00 98.56 194 TYR A C 1
ATOM 1569 O O . TYR A 1 194 ? -9.382 18.277 0.740 1.00 98.56 194 TYR A O 1
ATOM 1577 N N . ASP A 1 195 ? -8.024 19.066 -0.883 1.00 98.62 195 ASP A N 1
ATOM 1578 C CA . ASP A 1 195 ? -8.954 18.824 -1.990 1.00 98.62 195 ASP A CA 1
ATOM 1579 C C . ASP A 1 195 ? -9.160 17.317 -2.192 1.00 98.62 195 ASP A C 1
ATOM 1581 O O . ASP A 1 195 ? -10.294 16.856 -2.331 1.00 98.62 195 ASP A O 1
ATOM 1585 N N . PHE A 1 196 ? -8.080 16.534 -2.109 1.00 98.75 196 PHE A N 1
ATOM 1586 C CA . PHE A 1 196 ? -8.131 15.074 -2.142 1.00 98.75 196 PHE A CA 1
ATOM 1587 C C . PHE A 1 196 ? -9.001 14.496 -1.017 1.00 98.75 196 PHE A C 1
ATOM 1589 O O . PHE A 1 196 ? -9.902 13.697 -1.278 1.00 98.75 196 PHE A O 1
ATOM 1596 N N . VAL A 1 197 ? -8.782 14.927 0.231 1.00 98.50 197 VAL A N 1
ATOM 1597 C CA . VAL A 1 197 ? -9.568 14.468 1.389 1.00 98.50 197 VAL A CA 1
ATOM 1598 C C . VAL A 1 197 ? -11.039 14.866 1.246 1.00 98.50 197 VAL A C 1
ATOM 1600 O O . VAL A 1 197 ? -11.920 14.073 1.582 1.00 98.50 197 VAL A O 1
ATOM 1603 N N . ALA A 1 198 ? -11.328 16.066 0.738 1.00 98.44 198 ALA A N 1
ATOM 1604 C CA . ALA A 1 198 ? -12.698 16.499 0.477 1.00 98.44 198 ALA A CA 1
ATOM 1605 C C . ALA A 1 198 ? -13.382 15.619 -0.586 1.00 98.44 198 ALA A C 1
ATOM 1607 O O . ALA A 1 198 ? -14.512 15.176 -0.368 1.00 98.44 198 ALA A O 1
ATOM 1608 N N . ALA A 1 199 ? -12.690 15.312 -1.688 1.00 98.50 199 ALA A N 1
ATOM 1609 C CA . ALA A 1 199 ? -13.215 14.477 -2.766 1.00 98.50 199 ALA A CA 1
ATOM 1610 C C . ALA A 1 199 ? -13.510 13.044 -2.297 1.00 98.50 199 ALA A C 1
ATOM 1612 O O . ALA A 1 199 ? -14.637 12.568 -2.441 1.00 98.50 199 ALA A O 1
ATOM 1613 N N . VAL A 1 200 ? -12.541 12.374 -1.660 1.00 98.00 200 VAL A N 1
ATOM 1614 C CA . VAL A 1 200 ? -12.708 10.972 -1.234 1.00 98.00 200 VAL A CA 1
ATOM 1615 C C . VAL A 1 200 ? -13.782 10.808 -0.153 1.00 98.00 200 VAL A C 1
ATOM 1617 O O . VAL A 1 200 ? -14.530 9.829 -0.168 1.00 98.00 200 VAL A O 1
ATOM 1620 N N . ARG A 1 201 ? -13.936 11.798 0.739 1.00 97.31 201 ARG A N 1
ATOM 1621 C CA . ARG A 1 201 ? -15.051 11.842 1.700 1.00 97.31 201 ARG A CA 1
ATOM 1622 C C . ARG A 1 201 ? -16.393 12.048 1.001 1.00 97.31 201 ARG A C 1
ATOM 1624 O O . ARG A 1 201 ? -17.368 11.418 1.393 1.00 97.31 201 ARG A O 1
ATOM 1631 N N . GLY A 1 202 ? -16.440 12.881 -0.040 1.00 98.06 202 GLY A N 1
ATOM 1632 C CA . GLY A 1 202 ? -17.636 13.077 -0.864 1.00 98.06 202 GLY A CA 1
ATOM 1633 C C . GLY A 1 202 ? -18.073 11.817 -1.620 1.00 98.06 202 GLY A C 1
ATOM 1634 O O . GLY A 1 202 ? -19.264 11.627 -1.850 1.00 98.06 202 GLY A O 1
ATOM 1635 N N . PHE A 1 203 ? -17.132 10.935 -1.964 1.00 97.25 203 PHE A N 1
ATOM 1636 C CA . PHE A 1 203 ? -17.420 9.626 -2.565 1.00 97.25 203 PHE A CA 1
ATOM 1637 C C . PHE A 1 203 ? -17.864 8.558 -1.564 1.00 97.25 203 PHE A C 1
ATOM 1639 O O . PHE A 1 203 ? -18.296 7.488 -1.988 1.00 97.25 203 PHE A O 1
ATOM 1646 N N . ASP A 1 204 ? -17.729 8.835 -0.266 1.00 96.56 204 ASP A N 1
ATOM 1647 C CA . ASP A 1 204 ? -17.968 7.896 0.830 1.00 96.56 204 ASP A CA 1
ATOM 1648 C C . ASP A 1 204 ? -17.168 6.580 0.711 1.00 96.56 204 ASP A C 1
ATOM 1650 O O . ASP A 1 204 ? -17.658 5.488 1.005 1.00 96.56 204 ASP A O 1
ATOM 1654 N N . LYS A 1 205 ? -15.906 6.674 0.274 1.00 97.31 205 LYS A N 1
ATOM 1655 C CA . LYS A 1 205 ? -15.017 5.514 0.103 1.00 97.31 205 LYS A CA 1
ATOM 1656 C C . LYS A 1 205 ? -14.087 5.319 1.293 1.00 97.31 205 LYS A C 1
ATOM 1658 O O . LYS A 1 205 ? -13.742 6.264 2.003 1.00 97.31 205 LYS A O 1
ATOM 1663 N N . LEU A 1 206 ? -13.671 4.070 1.519 1.00 98.50 206 LEU A N 1
ATOM 1664 C CA . LEU A 1 206 ? -12.581 3.789 2.450 1.00 98.50 206 LEU A CA 1
ATOM 1665 C C . LEU A 1 206 ? -11.282 4.315 1.837 1.00 98.50 206 LEU A C 1
ATOM 1667 O O . LEU A 1 206 ? -10.966 4.002 0.691 1.00 98.50 206 LEU A O 1
ATOM 1671 N N . TYR A 1 207 ? -10.516 5.062 2.625 1.00 98.75 207 TYR A N 1
ATOM 1672 C CA . TYR A 1 207 ? -9.162 5.463 2.279 1.00 98.75 207 TYR A CA 1
ATOM 1673 C C . TYR A 1 207 ? -8.225 5.262 3.470 1.00 98.75 207 TYR A C 1
ATOM 1675 O O . TYR A 1 207 ? -8.616 5.451 4.625 1.00 98.75 207 TYR A O 1
ATOM 1683 N N . VAL A 1 208 ? -7.001 4.830 3.184 1.00 98.81 208 VAL A N 1
ATOM 1684 C CA . VAL A 1 208 ? -6.009 4.400 4.174 1.00 98.81 208 VAL A CA 1
ATOM 1685 C C . VAL A 1 208 ? -4.728 5.179 3.948 1.00 98.81 208 VAL A C 1
ATOM 1687 O O . VAL A 1 208 ? -4.213 5.204 2.835 1.00 98.81 208 VAL A O 1
ATOM 1690 N N . LEU A 1 209 ? -4.189 5.789 5.003 1.00 98.56 209 LEU A N 1
ATOM 1691 C CA . LEU A 1 209 ? -2.855 6.374 4.929 1.00 98.56 209 LEU A CA 1
ATOM 1692 C C . LEU A 1 209 ? -1.798 5.267 4.975 1.00 98.56 209 LEU A C 1
ATOM 1694 O O . LEU A 1 209 ? -1.659 4.586 5.998 1.00 98.56 209 LEU A O 1
ATOM 1698 N N . ASN A 1 210 ? -1.036 5.119 3.897 1.00 97.56 210 ASN A N 1
ATOM 1699 C CA . ASN A 1 210 ? -0.036 4.066 3.780 1.00 97.56 210 ASN A CA 1
ATOM 1700 C C . ASN A 1 210 ? 1.252 4.438 4.515 1.00 97.56 210 ASN A C 1
ATOM 1702 O O . ASN A 1 210 ? 1.578 5.618 4.653 1.00 97.56 210 ASN A O 1
ATOM 1706 N N . HIS A 1 211 ? 1.956 3.409 5.003 1.00 93.19 211 HIS A N 1
ATOM 1707 C CA . HIS A 1 211 ? 3.328 3.412 5.523 1.00 93.19 211 HIS A CA 1
ATOM 1708 C C . HIS A 1 211 ? 3.835 4.762 6.065 1.00 93.19 211 HIS A C 1
ATOM 1710 O O . HIS A 1 211 ? 4.924 5.199 5.712 1.00 93.19 211 HIS A O 1
ATOM 1716 N N . LEU A 1 212 ? 3.088 5.368 7.004 1.00 91.50 212 LEU A N 1
ATOM 1717 C CA . LEU A 1 212 ? 3.157 6.760 7.510 1.00 91.50 212 LEU A CA 1
ATOM 1718 C C . LEU A 1 212 ? 4.520 7.479 7.467 1.00 91.50 212 LEU A C 1
ATOM 1720 O O . LEU A 1 212 ? 4.600 8.681 7.247 1.00 91.50 212 LEU A O 1
ATOM 1724 N N . THR A 1 213 ? 5.606 6.775 7.761 1.00 86.19 213 THR A N 1
ATOM 1725 C CA . THR A 1 213 ? 6.969 7.324 7.839 1.00 86.19 213 THR A CA 1
ATOM 1726 C C . THR A 1 213 ? 7.726 7.295 6.505 1.00 86.19 213 THR A C 1
ATOM 1728 O O . THR A 1 213 ? 8.935 7.540 6.477 1.00 86.19 213 THR A O 1
ATOM 1731 N N . TRP A 1 214 ? 7.043 7.005 5.400 1.00 82.31 214 TRP A N 1
ATOM 1732 C CA . TRP A 1 214 ? 7.612 6.923 4.066 1.00 82.31 214 TRP A CA 1
ATOM 1733 C C . TRP A 1 214 ? 6.962 7.941 3.131 1.00 82.31 214 TRP A C 1
ATOM 1735 O O . TRP A 1 214 ? 5.838 7.795 2.673 1.00 82.31 214 TRP A O 1
ATOM 1745 N N . THR A 1 215 ? 7.711 8.999 2.840 1.00 79.19 215 THR A N 1
ATOM 1746 C CA . THR A 1 215 ? 7.332 9.994 1.832 1.00 79.19 215 THR A CA 1
ATOM 1747 C C . THR A 1 215 ? 8.017 9.664 0.509 1.00 79.19 215 THR A C 1
ATOM 1749 O O . THR A 1 215 ? 9.152 9.173 0.516 1.00 79.19 215 THR A O 1
ATOM 1752 N N . ALA A 1 216 ? 7.413 10.011 -0.633 1.00 73.88 216 ALA A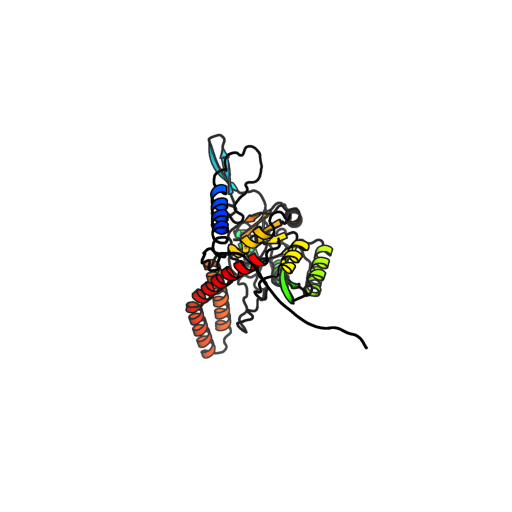 N 1
ATOM 1753 C CA . ALA A 1 216 ? 8.014 9.769 -1.959 1.00 73.88 216 ALA A CA 1
ATOM 1754 C C . ALA A 1 216 ? 9.329 10.550 -2.194 1.00 73.88 216 ALA A C 1
ATOM 1756 O O . ALA A 1 216 ? 10.023 10.401 -3.207 1.00 73.88 216 ALA A O 1
ATOM 1757 N N . GLN A 1 217 ? 9.659 11.477 -1.293 1.00 80.62 217 GLN A N 1
ATOM 1758 C CA . GLN A 1 217 ? 10.919 12.216 -1.257 1.00 80.62 217 GLN A CA 1
ATOM 1759 C C . GLN A 1 217 ? 11.894 11.696 -0.184 1.00 80.62 217 GLN A C 1
ATOM 1761 O O . GLN A 1 217 ? 12.974 12.268 -0.033 1.00 80.62 217 GLN A O 1
ATOM 1766 N N . HIS A 1 218 ? 11.532 10.659 0.577 1.00 76.81 218 HIS A N 1
ATOM 1767 C CA . HIS A 1 218 ? 12.271 10.131 1.732 1.00 76.81 218 HIS A CA 1
ATOM 1768 C C . HIS A 1 218 ? 12.684 11.218 2.741 1.00 76.81 218 HIS A C 1
ATOM 1770 O O . HIS A 1 218 ? 13.787 11.207 3.302 1.00 76.81 218 HIS A O 1
ATOM 1776 N N . ARG A 1 219 ? 11.790 12.186 2.951 1.00 81.75 219 ARG A N 1
ATOM 1777 C CA . ARG A 1 219 ? 11.901 13.240 3.961 1.00 81.75 219 ARG A CA 1
ATOM 1778 C C . ARG A 1 219 ? 11.305 12.761 5.280 1.00 81.75 219 ARG A C 1
ATOM 1780 O O . ARG A 1 219 ? 10.372 11.962 5.303 1.00 81.75 219 ARG A O 1
ATOM 1787 N N . VAL A 1 220 ? 11.856 13.278 6.375 1.00 85.12 220 VAL A N 1
ATOM 1788 C CA . VAL A 1 220 ? 11.237 13.153 7.697 1.00 85.12 220 VAL A CA 1
ATOM 1789 C C . VAL A 1 220 ? 10.071 14.130 7.747 1.00 85.12 220 VAL A C 1
ATOM 1791 O O . VAL A 1 220 ? 10.260 15.299 7.420 1.00 85.12 220 VAL A O 1
ATOM 1794 N N . LEU A 1 221 ? 8.904 13.647 8.158 1.00 89.81 221 LEU A N 1
ATOM 1795 C CA . LEU A 1 221 ? 7.718 14.477 8.331 1.00 89.81 221 LEU A CA 1
ATOM 1796 C C . LEU A 1 221 ? 7.914 15.466 9.482 1.00 89.81 221 LEU A C 1
ATOM 1798 O O . LEU A 1 221 ? 8.466 15.121 10.532 1.00 89.81 221 LEU A O 1
ATOM 1802 N N . ALA A 1 222 ? 7.438 16.689 9.289 1.00 93.00 222 ALA A N 1
ATOM 1803 C CA . ALA A 1 222 ? 7.301 17.673 10.348 1.00 93.00 222 ALA A CA 1
ATOM 1804 C C . ALA A 1 222 ? 6.133 17.310 11.281 1.00 93.00 222 ALA A C 1
ATOM 1806 O O . ALA A 1 222 ? 5.182 16.642 10.877 1.00 93.00 222 ALA A O 1
ATOM 1807 N N . THR A 1 223 ? 6.175 17.797 12.523 1.00 94.44 223 THR A N 1
ATOM 1808 C CA . THR A 1 223 ? 5.111 17.564 13.516 1.00 94.44 223 THR A CA 1
ATOM 1809 C C . THR A 1 223 ? 3.738 17.978 12.999 1.00 94.44 223 THR A C 1
ATOM 1811 O O . THR A 1 223 ? 2.805 17.187 13.077 1.00 94.44 223 THR A O 1
ATOM 1814 N N . TRP A 1 224 ? 3.635 19.152 12.371 1.00 95.31 224 TRP A N 1
ATOM 1815 C CA . TRP A 1 224 ? 2.371 19.640 11.815 1.00 95.31 224 TRP A CA 1
ATOM 1816 C C . TRP A 1 224 ? 1.821 18.733 10.700 1.00 95.31 224 TRP A C 1
ATOM 1818 O O . TRP A 1 224 ? 0.611 18.576 10.588 1.00 95.31 224 TRP A O 1
ATOM 1828 N N . GLN A 1 225 ? 2.683 18.083 9.903 1.00 96.00 225 GLN A N 1
ATOM 1829 C CA . GLN A 1 225 ? 2.236 17.130 8.878 1.00 96.00 225 GLN A CA 1
ATOM 1830 C C . GLN A 1 225 ? 1.603 15.916 9.542 1.00 96.00 225 GLN A C 1
ATOM 1832 O O . GLN A 1 225 ? 0.527 15.484 9.139 1.00 96.00 225 GLN A O 1
ATOM 1837 N N . ILE A 1 226 ? 2.251 15.388 10.586 1.00 95.81 226 ILE A N 1
ATOM 1838 C CA . ILE A 1 226 ? 1.742 14.258 11.370 1.00 95.81 226 ILE A CA 1
ATOM 1839 C C . ILE A 1 226 ? 0.399 14.616 12.011 1.00 95.81 226 ILE A C 1
ATOM 1841 O O . ILE A 1 226 ? -0.535 13.825 11.928 1.00 95.81 226 ILE A O 1
ATOM 1845 N N . GLU A 1 227 ? 0.273 15.810 12.590 1.00 96.44 227 GLU A N 1
ATOM 1846 C CA . GLU A 1 227 ? -0.995 16.309 13.137 1.00 96.44 227 GLU A CA 1
ATOM 1847 C C . GLU A 1 227 ? -2.085 16.384 12.062 1.00 96.44 227 GLU A C 1
ATOM 1849 O O . GLU A 1 227 ? -3.186 15.884 12.287 1.00 96.44 227 GLU A O 1
ATOM 1854 N N . LYS A 1 228 ? -1.770 16.900 10.868 1.00 97.50 228 LYS A N 1
ATOM 1855 C CA . LYS A 1 228 ? -2.712 16.941 9.740 1.00 97.50 228 LYS A CA 1
ATOM 1856 C C . LYS A 1 228 ? -3.122 15.558 9.250 1.00 97.50 228 LYS A C 1
ATOM 1858 O O . LYS A 1 228 ? -4.296 15.326 8.976 1.00 97.50 228 LYS A O 1
ATOM 1863 N N . MET A 1 229 ? -2.196 14.607 9.200 1.00 97.44 229 MET A N 1
ATOM 1864 C CA . MET A 1 229 ? -2.534 13.220 8.879 1.00 97.44 229 MET A CA 1
ATOM 1865 C C . MET A 1 229 ? -3.443 12.599 9.949 1.00 97.44 229 MET A C 1
ATOM 1867 O O . MET A 1 229 ? -4.432 11.951 9.621 1.00 97.44 229 MET A O 1
ATOM 1871 N N . LEU A 1 230 ? -3.178 12.839 11.234 1.00 97.06 230 LEU A N 1
ATOM 1872 C CA . LEU A 1 230 ? -4.056 12.385 12.319 1.00 97.06 230 LEU A CA 1
ATOM 1873 C C . LEU A 1 230 ? -5.444 13.045 12.285 1.00 97.06 230 LEU A C 1
ATOM 1875 O O . LEU A 1 230 ? -6.417 12.422 12.706 1.00 97.06 230 LEU A O 1
ATOM 1879 N N . GLU A 1 231 ? -5.543 14.282 11.806 1.00 97.50 231 GLU A N 1
ATOM 1880 C CA . GLU A 1 231 ? -6.805 15.010 11.641 1.00 97.50 231 GLU A CA 1
ATOM 1881 C C . GLU A 1 231 ? -7.643 14.453 10.477 1.00 97.50 231 GLU A C 1
ATOM 1883 O O . GLU A 1 231 ? -8.855 14.277 10.607 1.00 97.50 231 GLU A O 1
ATOM 1888 N N . HIS A 1 232 ? -7.010 14.159 9.339 1.00 98.19 232 HIS A N 1
ATOM 1889 C CA . HIS A 1 232 ? -7.725 13.850 8.098 1.00 98.19 232 HIS A CA 1
ATOM 1890 C C . HIS A 1 232 ? -7.970 12.360 7.834 1.00 98.19 232 HIS A C 1
ATOM 1892 O O . HIS A 1 232 ? -8.881 12.034 7.064 1.00 98.19 232 HIS A O 1
ATOM 1898 N N . PHE A 1 233 ? -7.213 11.461 8.465 1.00 98.38 233 PHE A N 1
ATOM 1899 C CA . PHE A 1 233 ? -7.312 10.018 8.238 1.00 98.38 233 PHE A CA 1
ATOM 1900 C C . PHE A 1 233 ? -7.806 9.291 9.485 1.00 98.38 233 PHE A C 1
ATOM 1902 O O . PHE A 1 233 ? -7.320 9.532 10.591 1.00 98.38 233 PHE A O 1
ATOM 1909 N N . ASP A 1 234 ? -8.741 8.362 9.302 1.00 97.88 234 ASP A N 1
ATOM 1910 C CA . ASP A 1 234 ? -9.241 7.491 10.374 1.00 97.88 234 ASP A CA 1
ATOM 1911 C C . ASP A 1 234 ? -8.601 6.102 10.342 1.00 97.88 234 ASP A C 1
ATOM 1913 O O . ASP A 1 234 ? -8.500 5.444 11.379 1.00 97.88 234 ASP A O 1
ATOM 1917 N N . VAL A 1 235 ? -8.100 5.688 9.176 1.00 98.56 235 VAL A N 1
ATOM 1918 C CA . VAL A 1 235 ? -7.476 4.383 8.955 1.00 98.56 235 VAL A CA 1
ATOM 1919 C C . VAL A 1 235 ? -6.035 4.561 8.483 1.00 98.56 235 VAL A C 1
ATOM 1921 O O . VAL A 1 235 ? -5.756 5.324 7.556 1.00 98.56 235 VAL A O 1
ATOM 1924 N N . PHE A 1 236 ? -5.115 3.851 9.132 1.00 98.50 236 PHE A N 1
ATOM 1925 C CA . PHE A 1 236 ? -3.681 3.885 8.856 1.00 98.50 236 PHE A CA 1
ATOM 1926 C C . PHE A 1 236 ? -3.174 2.475 8.572 1.00 98.50 236 PHE A C 1
ATOM 1928 O O . PHE A 1 236 ? -3.580 1.513 9.226 1.00 98.50 236 PHE A O 1
ATOM 1935 N N . GLU A 1 237 ? -2.220 2.348 7.660 1.00 98.06 237 GLU A N 1
ATOM 1936 C CA . GLU A 1 237 ? -1.436 1.128 7.523 1.00 98.06 237 GLU A CA 1
ATOM 1937 C C . GLU A 1 237 ? -0.495 0.996 8.732 1.00 98.06 237 GLU A C 1
ATOM 1939 O O . GLU A 1 237 ? 0.558 1.633 8.823 1.00 98.06 237 GLU A O 1
ATOM 1944 N N . GLY A 1 238 ? -0.913 0.191 9.710 1.00 95.25 238 GLY A N 1
ATOM 1945 C CA . GLY A 1 238 ? -0.150 -0.089 10.925 1.00 95.25 238 GLY A CA 1
ATOM 1946 C C . GLY A 1 238 ? 0.866 -1.216 10.749 1.00 95.25 238 GLY A C 1
ATOM 1947 O O . GLY A 1 238 ? 1.806 -1.315 11.542 1.00 95.25 238 GLY A O 1
ATOM 1948 N N . LEU A 1 239 ? 0.684 -2.069 9.736 1.00 94.69 239 LEU A N 1
ATOM 1949 C CA . LEU A 1 239 ? 1.618 -3.140 9.400 1.00 94.69 239 LEU A CA 1
ATOM 1950 C C . LEU A 1 239 ? 1.844 -3.225 7.889 1.00 94.69 239 LEU A C 1
ATOM 1952 O O . LEU A 1 239 ? 1.055 -3.814 7.160 1.00 94.69 239 LEU A O 1
ATOM 1956 N N . ASN A 1 240 ? 2.968 -2.692 7.438 1.00 95.06 240 ASN A N 1
ATOM 1957 C CA . ASN A 1 240 ? 3.439 -2.802 6.068 1.00 95.06 240 ASN A CA 1
ATOM 1958 C C . ASN A 1 240 ? 4.515 -3.901 5.956 1.00 95.06 240 ASN A C 1
ATOM 1960 O O . ASN A 1 240 ? 5.507 -3.905 6.703 1.00 95.06 240 ASN A O 1
ATOM 1964 N N . GLY A 1 241 ? 4.324 -4.829 5.014 1.00 92.44 241 GLY A N 1
ATOM 1965 C CA . GLY A 1 241 ? 5.188 -5.992 4.776 1.00 92.44 241 GLY A CA 1
ATOM 1966 C C . GLY A 1 241 ? 6.583 -5.683 4.222 1.00 92.44 241 GLY A C 1
ATOM 1967 O O . GLY A 1 241 ? 7.483 -6.518 4.361 1.00 92.44 241 GLY A O 1
ATOM 1968 N N . THR A 1 242 ? 6.788 -4.485 3.677 1.00 89.19 242 THR A N 1
ATOM 1969 C CA . THR A 1 242 ? 8.055 -4.003 3.103 1.00 89.19 242 THR A CA 1
ATOM 1970 C C . THR A 1 242 ? 8.792 -3.038 4.047 1.00 89.19 242 THR A C 1
ATOM 1972 O O . THR A 1 242 ? 9.999 -2.822 3.905 1.00 89.19 242 THR A O 1
ATOM 1975 N N . ARG A 1 243 ? 8.122 -2.482 5.069 1.00 88.38 243 ARG A N 1
ATOM 1976 C CA . ARG A 1 243 ? 8.740 -1.553 6.038 1.00 88.38 243 ARG A CA 1
ATOM 1977 C C . ARG A 1 243 ? 9.293 -2.255 7.274 1.00 88.38 243 ARG A C 1
ATOM 1979 O O . ARG A 1 243 ? 8.746 -3.248 7.750 1.00 88.38 243 ARG A O 1
ATOM 1986 N N . SER A 1 244 ? 10.372 -1.697 7.829 1.00 86.00 244 SER A N 1
ATOM 1987 C CA . SER A 1 244 ? 11.016 -2.250 9.021 1.00 86.00 244 SER A CA 1
ATOM 1988 C C . SER A 1 244 ? 10.137 -2.132 10.266 1.00 86.00 244 SER A C 1
ATOM 1990 O O . SER A 1 244 ? 9.187 -1.344 10.329 1.00 86.00 244 SER A O 1
ATOM 1992 N N . TYR A 1 245 ? 10.485 -2.899 11.298 1.00 85.38 245 TYR A N 1
ATOM 1993 C CA . TYR A 1 245 ? 9.811 -2.860 12.593 1.00 85.38 245 TYR A CA 1
ATOM 1994 C C . TYR A 1 245 ? 9.658 -1.433 13.138 1.00 85.38 245 TYR A C 1
ATOM 1996 O O . TYR A 1 245 ? 8.593 -1.068 13.620 1.00 85.38 245 TYR A O 1
ATOM 2004 N N . ALA A 1 246 ? 10.704 -0.606 13.051 1.00 85.62 246 ALA A N 1
ATOM 2005 C CA . ALA A 1 246 ? 10.697 0.722 13.657 1.00 85.62 246 ALA A CA 1
ATOM 2006 C C . ALA A 1 246 ? 9.694 1.672 12.976 1.00 85.62 246 ALA A C 1
ATOM 2008 O O . ALA A 1 246 ? 9.033 2.455 13.656 1.00 85.62 246 ALA A O 1
ATOM 2009 N N . HIS A 1 247 ? 9.547 1.561 11.652 1.00 88.50 247 HIS A N 1
ATOM 2010 C CA . HIS A 1 247 ? 8.572 2.326 10.871 1.00 88.50 247 HIS A CA 1
ATOM 2011 C C . HIS A 1 247 ? 7.136 1.926 11.217 1.00 88.50 247 HIS A C 1
ATOM 2013 O O . HIS A 1 247 ? 6.308 2.793 11.494 1.00 88.50 247 HIS A O 1
ATOM 2019 N N . ASN A 1 248 ? 6.868 0.621 11.292 1.00 91.62 248 ASN A N 1
ATOM 2020 C CA . ASN A 1 248 ? 5.573 0.111 11.740 1.00 91.62 248 ASN A CA 1
ATOM 2021 C C . ASN A 1 248 ? 5.282 0.542 13.188 1.00 91.62 248 ASN A C 1
ATOM 2023 O O . ASN A 1 248 ? 4.226 1.093 13.477 1.00 91.62 248 ASN A O 1
ATOM 2027 N N . ALA A 1 249 ? 6.252 0.409 14.098 1.00 89.62 249 ALA A N 1
ATOM 2028 C CA . ALA A 1 249 ? 6.078 0.731 15.517 1.00 89.62 249 ALA A CA 1
ATOM 2029 C C . ALA A 1 249 ? 5.722 2.205 15.728 1.00 89.62 249 ALA A C 1
ATOM 2031 O O . ALA A 1 249 ? 4.972 2.541 16.644 1.00 89.62 249 ALA A O 1
ATOM 2032 N N . TYR A 1 250 ? 6.252 3.082 14.875 1.00 91.19 250 TYR A N 1
ATOM 2033 C CA . TYR A 1 250 ? 5.926 4.497 14.898 1.00 91.19 250 TYR A CA 1
ATOM 2034 C C . TYR A 1 250 ? 4.454 4.758 14.568 1.00 91.19 250 TYR A C 1
ATOM 2036 O O . TYR A 1 250 ? 3.812 5.515 15.295 1.00 91.19 250 TYR A O 1
ATOM 2044 N N . ALA A 1 251 ? 3.904 4.103 13.538 1.00 92.50 251 ALA A N 1
ATOM 2045 C CA . ALA A 1 251 ? 2.488 4.225 13.187 1.00 92.50 251 ALA A CA 1
ATOM 2046 C C . ALA A 1 251 ? 1.582 3.828 14.365 1.00 92.50 251 ALA A C 1
ATOM 2048 O O . ALA A 1 251 ? 0.648 4.553 14.700 1.00 92.50 251 ALA A O 1
ATOM 2049 N N . TRP A 1 252 ? 1.915 2.747 15.074 1.00 92.62 252 TRP A N 1
ATOM 2050 C CA . TRP A 1 252 ? 1.203 2.345 16.294 1.00 92.62 252 TRP A CA 1
ATOM 2051 C C . TRP A 1 252 ? 1.364 3.346 17.440 1.00 92.62 252 TRP A C 1
ATOM 2053 O O . TRP A 1 252 ? 0.401 3.656 18.139 1.00 92.62 252 TRP A O 1
ATOM 2063 N N . ALA A 1 253 ? 2.578 3.851 17.663 1.00 91.56 253 ALA A N 1
ATOM 2064 C CA . ALA A 1 253 ? 2.853 4.784 18.750 1.00 91.56 253 ALA A CA 1
ATOM 2065 C C . ALA A 1 253 ? 2.086 6.101 18.580 1.00 91.56 253 ALA A C 1
ATOM 2067 O O . ALA A 1 253 ? 1.482 6.584 19.537 1.00 91.56 253 ALA A O 1
ATOM 2068 N N . VAL A 1 254 ? 2.080 6.655 17.368 1.00 92.12 254 VAL A N 1
ATOM 2069 C CA . VAL A 1 254 ? 1.498 7.973 17.095 1.00 92.12 254 VAL A CA 1
ATOM 2070 C C . VAL A 1 254 ? -0.030 7.952 17.035 1.00 92.12 254 VAL A C 1
ATOM 2072 O O . VAL A 1 254 ? -0.669 8.941 17.385 1.00 92.12 254 VAL A O 1
ATOM 2075 N N . THR A 1 255 ? -0.625 6.817 16.658 1.00 92.44 255 THR A N 1
ATOM 2076 C CA . THR A 1 255 ? -2.086 6.620 16.604 1.00 92.44 255 THR A CA 1
ATOM 2077 C C . THR A 1 255 ? -2.690 6.141 17.928 1.00 92.44 255 THR A C 1
ATOM 2079 O O . THR A 1 255 ? -3.912 6.170 18.106 1.00 92.44 255 THR A O 1
ATOM 2082 N N . ARG A 1 256 ? -1.856 5.722 18.889 1.00 89.31 256 ARG A N 1
ATOM 2083 C CA . ARG A 1 256 ? -2.296 5.164 20.172 1.00 89.31 256 ARG A CA 1
ATOM 2084 C C . ARG A 1 256 ? -3.238 6.114 20.913 1.00 89.31 256 ARG A C 1
ATOM 2086 O O . ARG A 1 256 ? -2.883 7.244 21.225 1.00 89.31 256 ARG A O 1
ATOM 2093 N N . GLY A 1 257 ? -4.422 5.610 21.265 1.00 88.12 257 GLY A N 1
ATOM 2094 C CA . GLY A 1 257 ? -5.417 6.364 22.034 1.00 88.12 257 GLY A CA 1
ATOM 2095 C C . GLY A 1 257 ? -6.143 7.456 21.241 1.00 88.12 257 GLY A C 1
ATOM 2096 O O . GLY A 1 257 ? -6.894 8.217 21.839 1.00 88.12 257 GLY A O 1
ATOM 2097 N N . ARG A 1 258 ? -5.953 7.527 19.916 1.00 92.38 258 ARG A N 1
ATOM 2098 C CA . ARG A 1 258 ? -6.568 8.540 19.039 1.00 92.38 258 ARG A CA 1
ATOM 2099 C C . ARG A 1 258 ? -7.768 8.019 18.237 1.00 92.38 258 ARG A C 1
ATOM 2101 O O . ARG A 1 258 ? -8.177 8.662 17.279 1.00 92.38 258 ARG A O 1
ATOM 2108 N N . GLY A 1 259 ? -8.296 6.845 18.601 1.00 91.38 259 GLY A N 1
ATOM 2109 C CA . GLY A 1 259 ? -9.457 6.238 17.938 1.00 91.38 259 GLY A CA 1
ATOM 2110 C C . GLY A 1 259 ? -9.224 5.884 16.468 1.00 91.38 259 GLY A C 1
ATOM 2111 O O . GLY A 1 259 ? -10.166 5.918 15.689 1.00 91.38 259 GLY A O 1
ATOM 2112 N N . LYS A 1 260 ? -7.974 5.602 16.079 1.00 95.44 260 LYS A N 1
ATOM 2113 C CA . LYS A 1 260 ? -7.614 5.253 14.700 1.00 95.44 260 LYS A CA 1
ATOM 2114 C C . LYS A 1 260 ? -7.648 3.747 14.486 1.00 95.44 260 LYS A C 1
ATOM 2116 O O . LYS A 1 260 ? -7.253 2.987 15.373 1.00 95.44 260 LYS A O 1
ATOM 2121 N N . THR A 1 261 ? -8.061 3.342 13.294 1.00 95.62 261 THR A N 1
ATOM 2122 C CA . THR A 1 261 ? -8.029 1.952 12.840 1.00 95.62 261 THR A CA 1
ATOM 2123 C C . THR A 1 261 ? -6.678 1.649 12.212 1.00 95.62 261 THR A C 1
ATOM 2125 O O . THR A 1 261 ? -6.162 2.450 11.432 1.00 95.62 261 THR A O 1
ATOM 2128 N N . LEU A 1 262 ? -6.113 0.482 12.520 1.00 96.19 262 LEU A N 1
ATOM 2129 C CA . LEU A 1 262 ? -4.883 0.007 11.896 1.00 96.19 262 LEU A CA 1
ATOM 2130 C C . LEU A 1 262 ? -5.183 -1.174 10.977 1.00 96.19 262 LEU A C 1
ATOM 2132 O O . LEU A 1 262 ? -5.838 -2.128 11.388 1.00 96.19 262 LEU A O 1
ATOM 2136 N N . VAL A 1 263 ? -4.664 -1.115 9.753 1.00 97.50 263 VAL A N 1
ATOM 2137 C CA . VAL A 1 263 ? -4.729 -2.196 8.758 1.00 97.50 263 VAL A CA 1
ATOM 2138 C C . VAL A 1 263 ? -3.330 -2.690 8.388 1.00 97.50 263 VAL A C 1
ATOM 2140 O O . VAL A 1 263 ? -2.321 -2.052 8.706 1.00 97.50 263 VAL A O 1
ATOM 2143 N N . GLY A 1 264 ? -3.269 -3.861 7.763 1.00 96.81 264 GLY A N 1
ATOM 2144 C CA . GLY A 1 264 ? -2.056 -4.483 7.253 1.00 96.81 264 GLY A CA 1
ATOM 2145 C C . GLY A 1 264 ? -2.110 -4.751 5.750 1.00 96.81 264 GLY A C 1
ATOM 2146 O O . GLY A 1 264 ? -3.139 -5.183 5.221 1.00 96.81 264 GLY A O 1
ATOM 2147 N N . GLY A 1 265 ? -0.976 -4.544 5.089 1.00 97.50 265 GLY A N 1
ATOM 2148 C CA . GLY A 1 265 ? -0.782 -4.791 3.665 1.00 97.50 265 GLY A CA 1
ATOM 2149 C C . GLY A 1 265 ? 0.657 -5.204 3.364 1.00 97.50 265 GLY A C 1
ATOM 2150 O O . GLY A 1 265 ? 1.589 -4.889 4.115 1.00 97.50 265 GLY A O 1
ATOM 2151 N N . SER A 1 266 ? 0.860 -5.990 2.312 1.00 95.75 266 SER A N 1
ATOM 2152 C CA . SER A 1 266 ? 2.192 -6.497 1.971 1.00 95.75 266 SER A CA 1
ATOM 2153 C C . SER A 1 266 ? 3.100 -5.434 1.368 1.00 95.75 266 SER A C 1
ATOM 2155 O O . SER A 1 266 ? 4.315 -5.548 1.530 1.00 95.75 266 SER A O 1
ATOM 2157 N N . ASP A 1 267 ? 2.524 -4.429 0.705 1.00 95.44 267 ASP A N 1
ATOM 2158 C CA . ASP A 1 267 ? 3.212 -3.462 -0.158 1.00 95.44 267 ASP A CA 1
ATOM 2159 C C . ASP A 1 267 ? 4.156 -4.198 -1.126 1.00 95.44 267 ASP A C 1
ATOM 2161 O O . ASP A 1 267 ? 5.333 -3.868 -1.328 1.00 95.44 267 ASP A O 1
ATOM 2165 N N . SER A 1 268 ? 3.670 -5.342 -1.627 1.00 93.31 268 SER A N 1
ATOM 2166 C CA . SER A 1 268 ? 4.502 -6.263 -2.383 1.00 93.31 268 SER A CA 1
ATOM 2167 C C . SER A 1 268 ? 4.638 -5.807 -3.821 1.00 93.31 268 SER A C 1
ATOM 2169 O O . SER A 1 268 ? 3.654 -5.607 -4.520 1.00 93.31 268 SER A O 1
ATOM 2171 N N . HIS A 1 269 ? 5.890 -5.757 -4.263 1.00 92.06 269 HIS A N 1
ATOM 2172 C CA . HIS A 1 269 ? 6.284 -5.591 -5.659 1.00 92.06 269 HIS A CA 1
ATOM 2173 C C . HIS A 1 269 ? 6.827 -6.909 -6.249 1.00 92.06 269 HIS A C 1
ATOM 2175 O O . HIS A 1 269 ? 7.413 -6.958 -7.331 1.00 92.06 269 HIS A O 1
ATOM 2181 N N . THR A 1 270 ? 6.704 -8.006 -5.501 1.00 90.81 270 THR A N 1
ATOM 2182 C CA . THR A 1 270 ? 7.290 -9.311 -5.818 1.00 90.81 270 THR A CA 1
ATOM 2183 C C . THR A 1 270 ? 6.279 -10.417 -5.505 1.00 90.81 270 THR A C 1
ATOM 2185 O O . THR A 1 270 ? 5.072 -10.243 -5.612 1.00 90.81 270 THR A O 1
ATOM 2188 N N . HIS A 1 271 ? 6.755 -11.590 -5.100 1.00 90.69 271 HIS A N 1
ATOM 2189 C CA . HIS A 1 271 ? 5.935 -12.743 -4.763 1.00 90.69 271 HIS A CA 1
ATOM 2190 C C . HIS A 1 271 ? 5.459 -12.729 -3.300 1.00 90.69 271 HIS A C 1
ATOM 2192 O O . HIS A 1 271 ? 5.148 -13.794 -2.766 1.00 90.69 271 HIS A O 1
ATOM 2198 N N . ARG A 1 272 ? 5.417 -11.581 -2.608 1.00 93.19 272 ARG A N 1
ATOM 2199 C CA . ARG A 1 272 ? 5.047 -11.477 -1.175 1.00 93.19 272 ARG A CA 1
ATOM 2200 C C . ARG A 1 272 ? 3.595 -11.048 -0.919 1.00 93.19 272 ARG A C 1
ATOM 2202 O O . ARG A 1 272 ? 3.203 -10.965 0.241 1.00 93.19 272 ARG A O 1
ATOM 2209 N N . VAL A 1 273 ? 2.786 -10.889 -1.964 1.00 94.88 273 VAL A N 1
ATOM 2210 C CA . VAL A 1 273 ? 1.331 -10.635 -1.887 1.00 94.88 273 VAL A CA 1
ATOM 2211 C C . VAL A 1 273 ? 0.631 -11.563 -0.883 1.00 94.88 273 VAL A C 1
ATOM 2213 O O . VAL A 1 273 ? 0.721 -12.780 -1.006 1.00 94.88 273 VAL A O 1
ATOM 2216 N N . GLY A 1 274 ? -0.066 -11.041 0.117 1.00 93.94 274 GLY A N 1
ATOM 2217 C CA . GLY A 1 274 ? -0.788 -11.836 1.118 1.00 93.94 274 GLY A CA 1
ATOM 2218 C C . GLY A 1 274 ? 0.085 -12.434 2.224 1.00 93.94 274 GLY A C 1
ATOM 2219 O O . GLY A 1 274 ? -0.389 -13.275 2.981 1.00 93.94 274 GLY A O 1
ATOM 2220 N N . THR A 1 275 ? 1.360 -12.035 2.338 1.00 93.38 275 THR A N 1
ATOM 2221 C CA . THR A 1 275 ? 2.209 -12.386 3.505 1.00 93.38 275 THR A CA 1
ATOM 2222 C C . THR A 1 275 ? 2.033 -11.436 4.694 1.00 93.38 275 THR A C 1
ATOM 2224 O O . THR A 1 275 ? 2.390 -11.783 5.822 1.00 93.38 275 THR A O 1
ATOM 2227 N N . THR A 1 276 ? 1.450 -10.269 4.434 1.00 94.50 276 THR A N 1
ATOM 2228 C CA . THR A 1 276 ? 0.961 -9.290 5.405 1.00 94.50 276 THR A CA 1
ATOM 2229 C C . THR A 1 276 ? -0.416 -8.877 4.928 1.00 94.50 276 THR A C 1
ATOM 2231 O O . THR A 1 276 ? -0.607 -8.678 3.731 1.00 94.50 276 THR A O 1
ATOM 2234 N N . TYR A 1 277 ? -1.384 -8.843 5.830 1.00 96.06 277 TYR A N 1
ATOM 2235 C CA . TYR A 1 277 ? -2.787 -8.700 5.468 1.00 96.06 277 TYR A CA 1
ATOM 2236 C C . TYR A 1 277 ? -3.591 -8.137 6.639 1.00 96.06 277 TYR A C 1
ATOM 2238 O O . TYR A 1 277 ? -3.083 -7.988 7.750 1.00 96.06 277 TYR A O 1
ATOM 2246 N N . THR A 1 278 ? -4.862 -7.858 6.398 1.00 96.31 278 THR A N 1
ATOM 2247 C CA . THR A 1 278 ? -5.838 -7.429 7.396 1.00 96.31 278 THR A CA 1
ATOM 2248 C C . THR A 1 278 ? -6.861 -8.528 7.622 1.00 96.31 278 THR A C 1
ATOM 2250 O O . THR A 1 278 ? -7.400 -9.088 6.665 1.00 96.31 278 THR A O 1
ATOM 2253 N N . LEU A 1 279 ? -7.128 -8.841 8.889 1.00 95.12 279 LEU A N 1
ATOM 2254 C CA . LEU A 1 279 ? -8.279 -9.635 9.303 1.00 95.12 279 LEU A CA 1
ATOM 2255 C C . LEU A 1 279 ? -9.422 -8.691 9.698 1.00 95.12 279 LEU A C 1
ATOM 2257 O O . LEU A 1 279 ? -9.210 -7.740 10.450 1.00 95.12 279 LEU A O 1
ATOM 2261 N N . SER A 1 280 ? -10.627 -8.948 9.199 1.00 94.25 280 SER A N 1
ATOM 2262 C CA . SER A 1 280 ? -11.831 -8.172 9.518 1.00 94.25 280 SER A CA 1
ATOM 2263 C C . SER A 1 280 ? -13.087 -9.056 9.423 1.00 94.25 280 SER A C 1
ATOM 2265 O O . SER A 1 280 ? -12.992 -10.284 9.423 1.00 94.25 280 SER A O 1
ATOM 2267 N N . ALA A 1 281 ? -14.272 -8.456 9.374 1.00 91.94 281 ALA A N 1
ATOM 2268 C CA . ALA A 1 281 ? -15.562 -9.121 9.230 1.00 91.94 281 ALA A CA 1
ATOM 2269 C C . ALA A 1 281 ? -16.285 -8.635 7.966 1.00 91.94 281 ALA A C 1
ATOM 2271 O O . ALA A 1 281 ? -16.011 -7.546 7.483 1.00 91.94 281 ALA A O 1
ATOM 2272 N N . GLY A 1 282 ? -17.217 -9.440 7.455 1.00 93.44 282 GLY A N 1
ATOM 2273 C CA . GLY A 1 282 ? -18.023 -9.127 6.271 1.00 93.44 282 GLY A CA 1
ATOM 2274 C C . GLY A 1 282 ? -18.057 -10.287 5.279 1.00 93.44 282 GLY A C 1
ATOM 2275 O O . GLY A 1 282 ? -17.048 -10.957 5.075 1.00 93.44 282 GLY A O 1
ATOM 2276 N N . ALA A 1 283 ? -19.223 -10.549 4.694 1.00 94.12 283 ALA A N 1
ATOM 2277 C CA . ALA A 1 283 ? -19.433 -11.575 3.672 1.00 94.12 283 ALA A CA 1
ATOM 2278 C C . ALA A 1 283 ? -19.304 -11.022 2.244 1.00 94.12 283 ALA A C 1
ATOM 2280 O O . ALA A 1 283 ? -19.121 -11.792 1.303 1.00 94.12 283 ALA A O 1
ATOM 2281 N N . THR A 1 284 ? -19.378 -9.700 2.080 1.00 97.88 284 THR A N 1
ATOM 2282 C CA . THR A 1 284 ? -19.213 -9.000 0.798 1.00 97.88 284 THR A CA 1
ATOM 2283 C C . THR A 1 284 ? -18.101 -7.953 0.883 1.00 97.88 284 THR A C 1
ATOM 2285 O O . THR A 1 284 ? -17.754 -7.528 1.992 1.00 97.88 284 THR A O 1
ATOM 2288 N N . PRO A 1 285 ? -17.567 -7.473 -0.257 1.00 98.38 285 PRO A N 1
ATOM 2289 C CA . PRO A 1 285 ? -16.590 -6.389 -0.251 1.00 98.38 285 PRO A CA 1
ATOM 2290 C C . PRO A 1 285 ? -17.080 -5.132 0.480 1.00 98.38 285 PRO A C 1
ATOM 2292 O O . PRO A 1 285 ? -16.349 -4.548 1.274 1.00 98.38 285 PRO A O 1
ATOM 2295 N N . ALA A 1 286 ? -18.345 -4.754 0.279 1.00 98.00 286 ALA A N 1
ATOM 2296 C CA . ALA A 1 286 ? -18.941 -3.594 0.935 1.00 98.00 286 ALA A CA 1
ATOM 2297 C C . ALA A 1 286 ? -19.001 -3.760 2.464 1.00 98.00 286 ALA A C 1
ATOM 2299 O O . ALA A 1 286 ? -18.644 -2.841 3.202 1.00 98.00 286 ALA A O 1
ATOM 2300 N N . GLU A 1 287 ? -19.398 -4.941 2.950 1.00 97.75 287 GLU A N 1
ATOM 2301 C CA . GLU A 1 287 ? -19.422 -5.242 4.387 1.00 97.75 287 GLU A CA 1
ATOM 2302 C C . GLU A 1 287 ? -18.016 -5.248 4.997 1.00 97.75 287 GLU A C 1
ATOM 2304 O O . GLU A 1 287 ? -17.827 -4.708 6.087 1.00 97.75 287 GLU A O 1
ATOM 2309 N N . LEU A 1 288 ? -17.028 -5.798 4.281 1.00 98.25 288 LEU A N 1
ATOM 2310 C CA . LEU A 1 288 ? -15.621 -5.770 4.681 1.00 98.25 288 LEU A CA 1
ATOM 2311 C C . LEU A 1 288 ? -15.112 -4.334 4.853 1.00 98.25 288 LEU A C 1
ATOM 2313 O O . LEU A 1 288 ? -14.574 -3.979 5.905 1.00 98.25 288 LEU A O 1
ATOM 2317 N N . LEU A 1 289 ? -15.297 -3.490 3.837 1.00 98.50 289 LEU A N 1
ATOM 2318 C CA . LEU A 1 289 ? -14.834 -2.102 3.878 1.00 98.50 289 LEU A CA 1
ATOM 2319 C C . LEU A 1 289 ? -15.553 -1.303 4.977 1.00 98.50 289 LEU A C 1
ATOM 2321 O O . LEU A 1 289 ? -14.910 -0.531 5.692 1.00 98.50 289 LEU A O 1
ATOM 2325 N N . ALA A 1 290 ? -16.857 -1.525 5.173 1.00 96.75 290 ALA A N 1
ATOM 2326 C CA . ALA A 1 290 ? -17.623 -0.908 6.257 1.00 96.75 290 ALA A CA 1
ATOM 2327 C C . ALA A 1 290 ? -17.133 -1.351 7.648 1.00 96.75 290 ALA A C 1
ATOM 2329 O O . ALA A 1 290 ? -16.981 -0.519 8.543 1.00 96.75 290 ALA A O 1
ATOM 2330 N N . SER A 1 291 ? -16.827 -2.639 7.820 1.00 95.00 291 SER A N 1
ATOM 2331 C CA . SER A 1 291 ? -16.266 -3.206 9.051 1.00 95.00 291 SER A CA 1
ATOM 2332 C C . SER A 1 291 ? -14.918 -2.562 9.408 1.00 95.00 291 SER A C 1
ATOM 2334 O O . SER A 1 291 ? -14.710 -2.136 10.548 1.00 95.00 291 SER A O 1
ATOM 2336 N N . ILE A 1 292 ? -14.036 -2.377 8.420 1.00 96.94 292 ILE A N 1
ATOM 2337 C CA . ILE A 1 292 ? -12.757 -1.672 8.607 1.00 96.94 292 ILE A CA 1
ATOM 2338 C C . ILE A 1 292 ? -12.989 -0.204 8.996 1.00 96.94 292 ILE A C 1
ATOM 2340 O O . ILE A 1 292 ? -12.382 0.275 9.957 1.00 96.94 292 ILE A O 1
ATOM 2344 N N . ARG A 1 293 ? -13.900 0.512 8.317 1.00 94.88 293 ARG A N 1
ATOM 2345 C CA . ARG A 1 293 ? -14.260 1.901 8.684 1.00 94.88 293 ARG A CA 1
ATOM 2346 C C . ARG A 1 293 ? -14.809 2.001 10.111 1.00 94.88 293 ARG A C 1
ATOM 2348 O O . ARG A 1 293 ? -14.551 2.993 10.783 1.00 94.88 293 ARG A O 1
ATOM 2355 N N . ALA A 1 294 ? -15.500 0.968 10.593 1.00 92.38 294 ALA A N 1
ATOM 2356 C CA . ALA A 1 294 ? -16.018 0.883 11.959 1.00 92.38 294 ALA A CA 1
ATOM 2357 C C . ALA A 1 294 ? -14.959 0.505 13.019 1.00 92.38 294 ALA A C 1
ATOM 2359 O O . ALA A 1 294 ? -15.291 0.381 14.199 1.00 92.38 294 ALA A O 1
ATOM 2360 N N . GLY A 1 295 ? -13.695 0.314 12.629 1.00 89.31 295 GLY A N 1
ATOM 2361 C CA . GLY A 1 295 ? -12.606 -0.030 13.548 1.00 89.31 295 GLY A CA 1
ATOM 2362 C C . GLY A 1 295 ? -12.431 -1.520 13.809 1.00 89.31 295 GLY A C 1
ATOM 2363 O O . GLY A 1 295 ? -11.640 -1.901 14.672 1.00 89.31 295 GLY A O 1
ATOM 2364 N N . VAL A 1 296 ? -13.124 -2.376 13.059 1.00 91.31 296 VAL A N 1
ATOM 2365 C CA . VAL A 1 296 ? -12.947 -3.827 13.124 1.00 91.31 296 VAL A CA 1
ATOM 2366 C C . VAL A 1 296 ? -11.883 -4.218 12.100 1.00 91.31 296 VAL A C 1
ATOM 2368 O O . VAL A 1 296 ? -12.185 -4.592 10.970 1.00 91.31 296 VAL A O 1
ATOM 2371 N N . ALA A 1 297 ? -10.616 -4.089 12.481 1.00 91.00 297 ALA A N 1
ATOM 2372 C CA . ALA A 1 297 ? -9.485 -4.496 11.654 1.00 91.00 297 ALA A CA 1
ATOM 2373 C C . ALA A 1 297 ? -8.299 -4.920 12.524 1.00 91.00 297 ALA A C 1
ATOM 2375 O O . ALA A 1 297 ? -7.964 -4.255 13.506 1.00 91.00 297 ALA A O 1
ATOM 2376 N N . GLU A 1 298 ? -7.648 -6.013 12.140 1.00 90.88 298 GLU A N 1
ATOM 2377 C CA . GLU A 1 298 ? -6.427 -6.499 12.777 1.00 90.88 298 GLU A CA 1
ATOM 2378 C C . GLU A 1 298 ? -5.323 -6.685 11.722 1.00 90.88 298 GLU A C 1
ATOM 2380 O O . GLU A 1 298 ? -5.459 -7.542 10.840 1.00 90.88 298 GLU A O 1
ATOM 2385 N N . PRO A 1 299 ? -4.220 -5.914 11.790 1.00 92.38 299 PRO A N 1
ATOM 2386 C CA . PRO A 1 299 ? -3.054 -6.132 10.942 1.00 92.38 299 PRO A CA 1
ATOM 2387 C C . PRO A 1 299 ? -2.335 -7.434 11.321 1.00 92.38 299 PRO A C 1
ATOM 2389 O O . PRO A 1 299 ? -1.895 -7.610 12.458 1.00 92.38 299 PRO A O 1
ATOM 2392 N N . CYS A 1 300 ? -2.166 -8.329 10.355 1.00 90.31 300 CYS A N 1
ATOM 2393 C CA . CYS A 1 300 ? -1.630 -9.677 10.522 1.00 90.31 300 CYS A CA 1
ATOM 2394 C C . CYS A 1 300 ? -0.465 -9.952 9.559 1.00 90.31 300 CYS A C 1
ATOM 2396 O O . CYS A 1 300 ? -0.270 -9.266 8.556 1.00 90.31 300 CYS A O 1
ATOM 2398 N N . GLY A 1 301 ? 0.299 -11.009 9.844 1.00 87.88 301 GLY A N 1
ATOM 2399 C CA . GLY A 1 301 ? 1.447 -11.419 9.034 1.00 87.88 301 GLY A CA 1
ATOM 2400 C C . GLY A 1 301 ? 2.767 -10.819 9.517 1.00 87.88 301 GLY A C 1
ATOM 2401 O O . GLY A 1 301 ? 2.953 -10.579 10.712 1.00 87.88 301 GLY A O 1
ATOM 2402 N N . ALA A 1 302 ? 3.724 -10.639 8.604 1.00 83.81 302 ALA A N 1
ATOM 2403 C CA . ALA A 1 302 ? 5.101 -10.300 8.961 1.00 83.81 302 ALA A CA 1
ATOM 2404 C C . ALA A 1 302 ? 5.580 -8.995 8.314 1.00 83.81 302 ALA A C 1
ATOM 2406 O O . ALA A 1 302 ? 5.647 -8.894 7.093 1.00 83.81 302 ALA A O 1
ATOM 2407 N N . PHE A 1 303 ? 6.064 -8.056 9.128 1.00 83.88 303 PHE A N 1
ATOM 2408 C CA . PHE A 1 303 ? 6.712 -6.826 8.659 1.00 83.88 303 PHE A CA 1
ATOM 2409 C C . PHE A 1 303 ? 7.989 -7.091 7.830 1.00 83.88 303 PHE A C 1
ATOM 2411 O O . PHE A 1 303 ? 8.504 -8.218 7.759 1.00 83.88 303 PHE A O 1
ATOM 2418 N N . GLY A 1 304 ? 8.510 -6.038 7.203 1.00 82.62 304 GLY A N 1
ATOM 2419 C CA . GLY A 1 304 ? 9.731 -6.067 6.400 1.00 82.62 304 GLY A CA 1
ATOM 2420 C C . GLY A 1 304 ? 10.992 -6.233 7.247 1.00 82.62 304 GLY A C 1
ATOM 2421 O O . GLY A 1 304 ? 11.180 -5.552 8.251 1.00 82.62 304 GLY A O 1
ATOM 2422 N N . THR A 1 305 ? 11.902 -7.112 6.837 1.00 83.19 305 THR A N 1
ATOM 2423 C CA . THR A 1 305 ? 13.250 -7.195 7.424 1.00 83.19 305 THR A CA 1
ATOM 2424 C C . THR A 1 305 ? 14.290 -6.728 6.412 1.00 83.19 305 THR A C 1
ATOM 2426 O O . THR A 1 305 ? 14.005 -6.650 5.214 1.00 83.19 305 THR A O 1
ATOM 2429 N N . ALA A 1 306 ? 15.510 -6.443 6.872 1.00 78.50 306 ALA A N 1
ATOM 2430 C CA . ALA A 1 306 ? 16.612 -6.094 5.979 1.00 78.50 306 ALA A CA 1
ATOM 2431 C C . ALA A 1 306 ? 16.871 -7.205 4.943 1.00 78.50 306 ALA A C 1
ATOM 2433 O O . ALA A 1 306 ? 17.166 -6.924 3.781 1.00 78.50 306 ALA A O 1
ATOM 2434 N N . GLU A 1 307 ? 16.705 -8.470 5.336 1.00 81.62 307 GLU A N 1
ATOM 2435 C CA . GLU A 1 307 ? 16.800 -9.624 4.445 1.00 81.62 307 GLU A CA 1
ATOM 2436 C C . GLU A 1 307 ? 15.690 -9.614 3.399 1.00 81.62 307 GLU A C 1
ATOM 2438 O O . GLU A 1 307 ? 15.995 -9.780 2.218 1.00 81.62 307 GLU A O 1
ATOM 2443 N N . LYS A 1 308 ? 14.439 -9.357 3.810 1.00 83.38 308 LYS A N 1
ATOM 2444 C CA . LYS A 1 308 ? 13.309 -9.291 2.878 1.00 83.38 308 LYS A CA 1
ATOM 2445 C C . LYS A 1 308 ? 13.494 -8.189 1.840 1.00 83.38 308 LYS A C 1
ATOM 2447 O O . LYS A 1 308 ? 13.391 -8.457 0.646 1.00 83.38 308 LYS A O 1
ATOM 2452 N N . LEU A 1 309 ? 13.839 -6.984 2.299 1.00 81.31 309 LEU A N 1
ATOM 2453 C CA . LEU A 1 309 ? 14.089 -5.835 1.431 1.00 81.31 309 LEU A CA 1
ATOM 2454 C C . LEU A 1 309 ? 15.220 -6.133 0.442 1.00 81.31 309 LEU A C 1
ATOM 2456 O O . LEU A 1 309 ? 15.102 -5.857 -0.747 1.00 81.31 309 LEU A O 1
ATOM 2460 N N . ARG A 1 310 ? 16.314 -6.727 0.926 1.00 81.94 310 ARG A N 1
ATOM 2461 C CA . ARG A 1 310 ? 17.453 -7.124 0.096 1.00 81.94 310 ARG A CA 1
ATOM 2462 C C . ARG A 1 310 ? 17.039 -8.107 -1.003 1.00 81.94 310 ARG A C 1
ATOM 2464 O O . ARG A 1 310 ? 17.441 -7.930 -2.150 1.00 81.94 310 ARG A O 1
ATOM 2471 N N . GLU A 1 311 ? 16.245 -9.118 -0.669 1.00 84.50 311 GLU A N 1
ATOM 2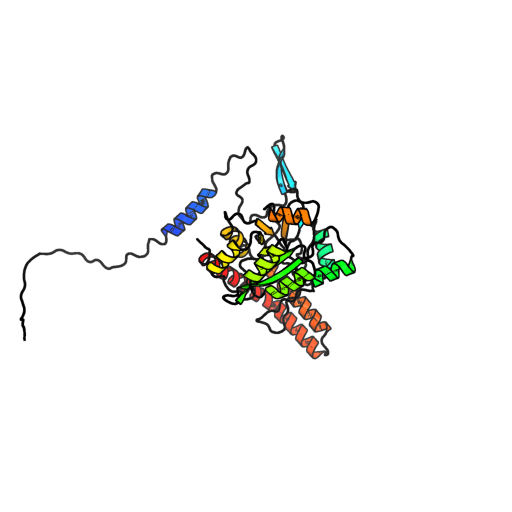472 C CA . GLU A 1 311 ? 15.732 -10.091 -1.640 1.00 84.50 311 GLU A CA 1
ATOM 2473 C C . GLU A 1 311 ? 14.814 -9.442 -2.677 1.00 84.50 311 GLU A C 1
ATOM 2475 O O . GLU A 1 311 ? 15.005 -9.664 -3.872 1.00 84.50 311 GLU A O 1
ATOM 2480 N N . ASP A 1 312 ? 13.867 -8.606 -2.249 1.00 84.56 312 ASP A N 1
ATOM 2481 C CA . ASP A 1 312 ? 12.939 -7.945 -3.169 1.00 84.56 312 ASP A CA 1
ATOM 2482 C C . ASP A 1 312 ? 13.681 -6.994 -4.115 1.00 84.56 312 ASP A C 1
ATOM 2484 O O . ASP A 1 312 ? 13.454 -7.023 -5.327 1.00 84.56 312 ASP A O 1
ATOM 2488 N N . VAL A 1 313 ? 14.659 -6.245 -3.589 1.00 81.00 313 VAL A N 1
ATOM 2489 C CA . VAL A 1 313 ? 15.539 -5.386 -4.396 1.00 81.00 313 VAL A CA 1
ATOM 2490 C C . VAL A 1 313 ? 16.299 -6.185 -5.429 1.00 81.00 313 VAL A C 1
ATOM 2492 O O . VAL A 1 313 ? 16.334 -5.813 -6.603 1.00 81.00 313 VAL A O 1
ATOM 2495 N N . TRP A 1 314 ? 16.871 -7.313 -5.031 1.00 84.19 314 TRP A N 1
ATOM 2496 C CA . TRP A 1 314 ? 17.577 -8.165 -5.970 1.00 84.19 314 TRP A CA 1
ATOM 2497 C C . TRP A 1 314 ? 16.673 -8.716 -7.070 1.00 84.19 314 TRP A C 1
ATOM 2499 O O . TRP A 1 314 ? 17.079 -8.723 -8.235 1.00 84.19 314 TRP A O 1
ATOM 2509 N N . LEU A 1 315 ? 15.468 -9.170 -6.722 1.00 86.38 315 LEU A N 1
ATOM 2510 C CA . LEU A 1 315 ? 14.529 -9.755 -7.676 1.00 86.38 315 LEU A CA 1
ATOM 2511 C C . LEU A 1 315 ? 14.087 -8.731 -8.724 1.00 86.38 315 LEU A C 1
ATOM 2513 O O . LEU A 1 315 ? 14.176 -9.018 -9.922 1.00 86.38 315 LEU A O 1
ATOM 2517 N N . VAL A 1 316 ? 13.692 -7.530 -8.294 1.00 82.00 316 VAL A N 1
ATOM 2518 C CA . VAL A 1 316 ? 13.264 -6.459 -9.207 1.00 82.00 316 VAL A CA 1
ATOM 2519 C C . VAL A 1 316 ? 14.416 -6.010 -10.105 1.00 82.00 316 VAL A C 1
ATOM 2521 O O . VAL A 1 316 ? 14.283 -6.000 -11.334 1.00 82.00 316 VAL A O 1
ATOM 2524 N N . LEU A 1 317 ? 15.593 -5.731 -9.531 1.00 80.44 317 LEU A N 1
ATOM 2525 C CA . LEU A 1 317 ? 16.770 -5.331 -10.311 1.00 80.44 317 LEU A CA 1
ATOM 2526 C C . LEU A 1 317 ? 17.205 -6.415 -11.301 1.00 80.44 317 LEU A C 1
ATOM 2528 O O . LEU A 1 317 ? 17.534 -6.110 -12.450 1.00 80.44 317 LEU A O 1
ATOM 2532 N N . SER A 1 318 ? 17.184 -7.680 -10.880 1.00 83.06 318 SER A N 1
ATOM 2533 C CA . SER A 1 318 ? 17.539 -8.811 -11.739 1.00 83.06 318 SER A CA 1
ATOM 2534 C C . SER A 1 318 ? 16.588 -8.944 -12.914 1.00 83.06 318 SER A C 1
ATOM 2536 O O . SER A 1 318 ? 17.052 -9.107 -14.043 1.00 83.06 318 SER A O 1
ATOM 2538 N N . LYS A 1 319 ? 15.276 -8.833 -12.677 1.00 84.06 319 LYS A N 1
ATOM 2539 C CA . LYS A 1 319 ? 14.284 -8.946 -13.747 1.00 84.06 319 LYS A CA 1
ATOM 2540 C C . LYS A 1 319 ? 14.404 -7.800 -14.746 1.00 84.06 319 LYS A C 1
ATOM 2542 O O . LYS A 1 319 ? 14.350 -8.030 -15.952 1.00 84.06 319 LYS A O 1
ATOM 2547 N N . ASN A 1 320 ? 14.641 -6.582 -14.269 1.00 79.31 320 ASN A N 1
ATOM 2548 C CA . ASN A 1 320 ? 14.869 -5.434 -15.144 1.00 79.31 320 ASN A CA 1
ATOM 2549 C C . ASN A 1 320 ? 16.152 -5.576 -15.968 1.00 79.31 320 ASN A C 1
ATOM 2551 O O . ASN A 1 320 ? 16.160 -5.258 -17.160 1.00 79.31 320 ASN A O 1
ATOM 2555 N N . ALA A 1 321 ? 17.221 -6.113 -15.377 1.00 81.56 321 ALA A N 1
ATOM 2556 C CA . ALA A 1 321 ? 18.428 -6.443 -16.123 1.00 81.56 321 ALA A CA 1
ATOM 2557 C C . ALA A 1 321 ? 18.163 -7.519 -17.191 1.00 81.56 321 ALA A C 1
ATOM 2559 O O . ALA A 1 321 ? 18.646 -7.390 -18.312 1.00 81.56 321 ALA A O 1
ATOM 2560 N N . GLU A 1 322 ? 17.372 -8.551 -16.885 1.00 84.94 322 GLU A N 1
ATOM 2561 C CA . GLU A 1 322 ? 16.976 -9.586 -17.852 1.00 84.94 322 GLU A CA 1
ATOM 2562 C C . GLU A 1 322 ? 16.151 -9.018 -19.011 1.00 84.94 322 GLU A C 1
ATOM 2564 O O . GLU A 1 322 ? 16.470 -9.301 -20.166 1.00 84.94 322 GLU A O 1
ATOM 2569 N N . ARG A 1 323 ? 15.160 -8.162 -18.723 1.00 84.19 323 ARG A N 1
ATOM 2570 C CA . ARG A 1 323 ? 14.370 -7.450 -19.742 1.00 84.19 323 ARG A CA 1
ATOM 2571 C C . ARG A 1 323 ? 15.273 -6.629 -20.668 1.00 84.19 323 ARG A C 1
ATOM 2573 O O . ARG A 1 323 ? 15.149 -6.724 -21.885 1.00 84.19 323 ARG A O 1
ATOM 2580 N N . ARG A 1 324 ? 16.243 -5.893 -20.110 1.00 82.25 324 ARG A N 1
ATOM 2581 C CA . ARG A 1 324 ? 17.229 -5.129 -20.897 1.00 82.25 324 ARG A CA 1
ATOM 2582 C C . ARG A 1 324 ? 18.141 -6.011 -21.742 1.00 82.25 324 ARG A C 1
ATOM 2584 O O . ARG A 1 324 ? 18.387 -5.692 -22.896 1.00 82.25 324 ARG A O 1
ATOM 2591 N N . ILE A 1 325 ? 18.618 -7.132 -21.199 1.00 86.12 325 ILE A N 1
ATOM 2592 C CA . ILE A 1 325 ? 19.435 -8.092 -21.958 1.00 86.12 325 ILE A CA 1
ATOM 2593 C C . ILE A 1 325 ? 18.637 -8.675 -23.132 1.00 86.12 325 ILE A C 1
ATOM 2595 O O . ILE A 1 325 ? 19.209 -8.871 -24.203 1.00 86.12 325 ILE A O 1
ATOM 2599 N N . ALA A 1 326 ? 17.345 -8.956 -22.938 1.00 86.88 326 ALA A N 1
ATOM 2600 C CA . ALA A 1 326 ? 16.467 -9.470 -23.986 1.00 86.88 326 ALA A CA 1
ATOM 2601 C C . ALA A 1 326 ? 16.169 -8.421 -25.073 1.00 86.88 326 ALA A C 1
ATOM 2603 O O . ALA A 1 326 ? 16.122 -8.771 -26.247 1.00 86.88 326 ALA A O 1
ATOM 2604 N N . ALA A 1 327 ? 16.022 -7.149 -24.692 1.00 86.94 327 ALA A N 1
ATOM 2605 C CA . ALA A 1 327 ? 15.762 -6.041 -25.613 1.00 86.94 327 ALA A CA 1
ATOM 2606 C C . ALA A 1 327 ? 17.016 -5.508 -26.337 1.00 86.94 327 ALA A C 1
ATOM 2608 O O . ALA A 1 327 ? 16.894 -4.758 -27.301 1.00 86.94 327 ALA A O 1
ATOM 2609 N N . ALA A 1 328 ? 18.218 -5.867 -25.877 1.00 87.25 328 ALA A N 1
ATOM 2610 C CA . ALA A 1 328 ? 19.471 -5.326 -26.393 1.00 87.25 328 ALA A CA 1
ATOM 2611 C C . ALA A 1 328 ? 19.705 -5.678 -27.873 1.00 87.25 328 ALA A C 1
ATOM 2613 O O . ALA A 1 328 ? 19.759 -6.856 -28.257 1.00 87.25 328 ALA A O 1
ATOM 2614 N N . GLY A 1 329 ? 19.944 -4.648 -28.685 1.00 89.44 329 GLY A N 1
ATOM 2615 C CA . GLY A 1 329 ? 20.084 -4.739 -30.139 1.00 89.44 329 GLY A CA 1
ATOM 2616 C C . GLY A 1 329 ? 21.438 -5.278 -30.606 1.00 89.44 329 GLY A C 1
ATOM 2617 O O . GLY A 1 329 ? 21.572 -5.702 -31.751 1.00 89.44 329 GLY A O 1
ATOM 2618 N N . SER A 1 330 ? 22.450 -5.325 -29.730 1.00 91.44 330 SER A N 1
ATOM 2619 C CA . SER A 1 330 ? 23.801 -5.785 -30.086 1.00 91.44 330 SER A CA 1
ATOM 2620 C C . SER A 1 330 ? 24.430 -6.727 -29.053 1.00 91.44 330 SER A C 1
ATOM 2622 O O . SER A 1 330 ? 24.055 -6.762 -27.879 1.00 91.44 330 SER A O 1
ATOM 2624 N N . ALA A 1 331 ? 25.430 -7.506 -29.482 1.00 89.12 331 ALA A N 1
ATOM 2625 C CA . ALA A 1 331 ? 26.192 -8.381 -28.587 1.00 89.12 331 ALA A CA 1
ATOM 2626 C C . ALA A 1 331 ? 26.989 -7.590 -27.535 1.00 89.12 331 ALA A C 1
ATOM 2628 O O . ALA A 1 331 ? 27.105 -8.036 -26.393 1.00 89.12 331 ALA A O 1
ATOM 2629 N N . TRP A 1 332 ? 27.480 -6.405 -27.908 1.00 88.44 332 TRP A N 1
ATOM 2630 C CA . TRP A 1 332 ? 28.170 -5.484 -27.007 1.00 88.44 332 TRP A CA 1
ATOM 2631 C C . TRP A 1 332 ? 27.247 -4.985 -25.891 1.00 88.44 332 TRP A C 1
ATOM 2633 O O . TRP A 1 332 ? 27.577 -5.101 -24.712 1.00 88.44 332 TRP A O 1
ATOM 2643 N N . GLU A 1 333 ? 26.052 -4.522 -26.253 1.00 84.88 333 GLU A N 1
ATOM 2644 C CA . GLU A 1 333 ? 25.037 -4.068 -25.301 1.00 84.88 333 GLU A CA 1
ATOM 2645 C C . GLU A 1 333 ? 24.608 -5.197 -24.352 1.00 84.88 333 GLU A C 1
ATOM 2647 O O . GLU A 1 333 ? 24.594 -5.017 -23.133 1.00 84.88 333 GLU A O 1
ATOM 2652 N N . ARG A 1 334 ? 24.384 -6.410 -24.880 1.00 88.12 334 ARG A N 1
ATOM 2653 C CA . ARG A 1 334 ? 24.132 -7.602 -24.051 1.00 88.12 334 ARG A CA 1
ATOM 2654 C C . ARG A 1 334 ? 25.279 -7.881 -23.079 1.00 88.12 334 ARG A C 1
ATOM 2656 O O . ARG A 1 334 ? 25.023 -8.235 -21.928 1.00 88.12 334 ARG A O 1
ATOM 2663 N N . GLY A 1 335 ? 26.528 -7.746 -23.527 1.00 88.19 335 GLY A N 1
ATOM 2664 C CA . GLY A 1 335 ? 27.720 -7.895 -22.690 1.00 88.19 335 GLY A CA 1
ATOM 2665 C C . GLY A 1 335 ? 27.752 -6.882 -21.544 1.00 88.19 335 GLY A C 1
ATOM 2666 O O . GLY A 1 335 ? 27.920 -7.275 -20.387 1.00 88.19 335 GLY A O 1
ATOM 2667 N N . LEU A 1 336 ? 27.495 -5.607 -21.846 1.00 86.75 336 LEU A N 1
ATOM 2668 C CA . LEU A 1 336 ? 27.436 -4.526 -20.861 1.00 86.75 336 LEU A CA 1
ATOM 2669 C C . LEU A 1 336 ? 26.328 -4.760 -19.825 1.00 86.75 336 LEU A C 1
ATOM 2671 O O . LEU A 1 336 ? 26.584 -4.671 -18.624 1.00 86.75 336 LEU A O 1
ATOM 2675 N N . CYS A 1 337 ? 25.119 -5.134 -20.257 1.00 85.50 337 CYS A N 1
ATOM 2676 C CA . CYS A 1 337 ? 24.017 -5.423 -19.339 1.00 85.50 337 CYS A CA 1
ATOM 2677 C C . CYS A 1 337 ? 24.313 -6.625 -18.426 1.00 85.50 337 CYS A C 1
ATOM 2679 O O . CYS A 1 337 ? 23.986 -6.588 -17.238 1.00 85.50 337 CYS A O 1
ATOM 2681 N N . ARG A 1 338 ? 24.972 -7.680 -18.936 1.00 88.19 338 ARG A N 1
ATOM 2682 C CA . ARG A 1 338 ? 25.407 -8.823 -18.108 1.00 88.19 338 ARG A CA 1
ATOM 2683 C C . ARG A 1 338 ? 26.464 -8.415 -17.083 1.00 88.19 338 ARG A C 1
ATOM 2685 O O . ARG A 1 338 ? 26.371 -8.831 -15.928 1.00 88.19 338 ARG A O 1
ATOM 2692 N N . ALA A 1 339 ? 27.441 -7.601 -17.484 1.00 86.81 339 ALA A N 1
ATOM 2693 C CA . ALA A 1 339 ? 28.466 -7.086 -16.581 1.00 86.81 339 ALA A CA 1
ATOM 2694 C C . ALA A 1 339 ? 27.851 -6.207 -15.479 1.00 86.81 339 ALA A C 1
ATOM 2696 O O . ALA A 1 339 ? 28.129 -6.425 -14.300 1.00 86.81 339 ALA A O 1
ATOM 2697 N N . ALA A 1 340 ? 26.943 -5.295 -15.845 1.00 83.25 340 ALA A N 1
ATOM 2698 C CA . ALA A 1 340 ? 26.206 -4.457 -14.902 1.00 83.25 340 ALA A CA 1
ATOM 2699 C C . ALA A 1 340 ? 25.374 -5.295 -13.918 1.00 83.25 340 ALA A C 1
ATOM 2701 O O . ALA A 1 340 ? 25.474 -5.094 -12.711 1.00 83.25 340 ALA A O 1
ATOM 2702 N N . ARG A 1 341 ? 24.631 -6.303 -14.403 1.00 84.94 341 ARG A N 1
ATOM 2703 C CA . ARG A 1 341 ? 23.881 -7.237 -13.542 1.00 84.94 341 ARG A CA 1
ATOM 2704 C C . ARG A 1 341 ? 24.791 -7.929 -12.528 1.00 84.94 341 ARG A C 1
ATOM 2706 O O . ARG A 1 341 ? 24.446 -8.003 -11.351 1.00 84.94 341 ARG A O 1
ATOM 2713 N N . ARG A 1 342 ? 25.951 -8.426 -12.973 1.00 86.81 342 ARG A N 1
ATOM 2714 C CA . ARG A 1 342 ? 26.921 -9.111 -12.107 1.00 86.81 342 ARG A CA 1
ATOM 2715 C C . ARG A 1 342 ? 27.516 -8.158 -11.070 1.00 86.81 342 ARG A C 1
ATOM 2717 O O . ARG A 1 342 ? 27.624 -8.527 -9.907 1.00 86.81 342 ARG A O 1
ATOM 2724 N N . PHE A 1 343 ? 27.839 -6.927 -11.459 1.00 85.31 343 PHE A N 1
ATOM 2725 C CA . PHE A 1 343 ? 28.281 -5.894 -10.523 1.00 85.31 343 PHE A CA 1
ATOM 2726 C C . PHE A 1 343 ? 27.205 -5.578 -9.473 1.00 85.31 343 PHE A C 1
ATOM 2728 O O . PHE A 1 343 ? 27.497 -5.582 -8.276 1.00 85.31 343 PHE A O 1
ATOM 2735 N N . CYS A 1 344 ? 25.950 -5.385 -9.896 1.00 81.88 344 CYS A N 1
ATOM 2736 C CA . CYS A 1 344 ? 24.824 -5.190 -8.985 1.00 81.88 344 CYS A CA 1
ATOM 2737 C C . CYS A 1 344 ? 24.683 -6.368 -8.015 1.00 81.88 344 CYS A C 1
ATOM 2739 O O . CYS A 1 344 ? 24.528 -6.124 -6.827 1.00 81.88 344 CYS A O 1
ATOM 2741 N N . GLN A 1 345 ? 24.826 -7.618 -8.474 1.00 84.12 345 GLN A N 1
ATOM 2742 C CA . GLN A 1 345 ? 24.750 -8.820 -7.628 1.00 84.12 345 GLN A CA 1
ATOM 2743 C C . GLN A 1 345 ? 25.721 -8.801 -6.444 1.00 84.12 345 GLN A C 1
ATOM 2745 O O . GLN A 1 345 ? 25.367 -9.237 -5.351 1.00 84.12 345 GLN A O 1
ATOM 2750 N N . TYR A 1 346 ? 26.937 -8.298 -6.651 1.00 84.94 346 TYR A N 1
ATOM 2751 C CA . TYR A 1 346 ? 27.941 -8.225 -5.590 1.00 84.94 346 TYR A CA 1
ATOM 2752 C C . TYR A 1 346 ? 27.773 -7.000 -4.686 1.00 84.94 346 TYR A C 1
ATOM 2754 O O . TYR A 1 346 ? 28.189 -7.034 -3.531 1.00 84.94 346 TYR A O 1
ATOM 2762 N N . THR A 1 347 ? 27.169 -5.920 -5.186 1.00 81.00 347 THR A N 1
ATOM 2763 C CA . THR A 1 347 ? 27.122 -4.625 -4.484 1.00 81.00 347 THR A CA 1
ATOM 2764 C C . THR A 1 347 ? 25.791 -4.337 -3.793 1.00 81.00 347 THR A C 1
ATOM 2766 O O . THR A 1 347 ? 25.779 -3.651 -2.768 1.00 81.00 347 THR A O 1
ATOM 2769 N N . TYR A 1 348 ? 24.677 -4.895 -4.279 1.00 78.81 348 TYR A N 1
ATOM 2770 C CA . TYR A 1 348 ? 23.350 -4.644 -3.711 1.00 78.81 348 TYR A CA 1
ATOM 2771 C C . TYR A 1 348 ? 23.216 -5.019 -2.223 1.00 78.81 348 TYR A C 1
ATOM 2773 O O . TYR A 1 348 ? 22.554 -4.260 -1.516 1.00 78.81 348 TYR A O 1
ATOM 2781 N N . PRO A 1 349 ? 23.852 -6.086 -1.673 1.00 80.56 349 PRO A N 1
ATOM 2782 C CA . PRO A 1 349 ? 23.677 -6.417 -0.259 1.00 80.56 349 PRO A CA 1
ATOM 2783 C C . PRO A 1 349 ? 24.200 -5.307 0.661 1.00 80.56 349 PRO A C 1
ATOM 2785 O O . PRO A 1 349 ? 23.570 -4.991 1.669 1.00 80.56 349 PRO A O 1
ATOM 2788 N N . LEU A 1 350 ? 25.318 -4.674 0.287 1.00 79.00 350 LEU A N 1
ATOM 2789 C CA . LEU A 1 350 ? 25.898 -3.548 1.023 1.00 79.00 350 LEU A CA 1
ATOM 2790 C C . LEU A 1 350 ? 25.030 -2.292 0.899 1.00 79.00 350 LEU A C 1
ATOM 2792 O O . LEU A 1 350 ? 24.812 -1.599 1.892 1.00 79.00 350 LEU A O 1
ATOM 2796 N N . ALA A 1 351 ? 24.494 -2.024 -0.296 1.00 73.31 351 ALA A N 1
ATOM 2797 C CA . ALA A 1 351 ? 23.570 -0.914 -0.513 1.00 73.31 351 ALA A CA 1
ATOM 2798 C C . ALA A 1 351 ? 22.299 -1.064 0.343 1.00 73.31 351 ALA A C 1
ATOM 2800 O O . ALA A 1 351 ? 21.894 -0.107 1.001 1.00 73.31 351 ALA A O 1
ATOM 2801 N N . CYS A 1 352 ? 21.722 -2.269 0.408 1.00 74.25 352 CYS A N 1
ATOM 2802 C CA . CYS A 1 352 ? 20.560 -2.575 1.245 1.00 74.25 352 CYS A CA 1
ATOM 2803 C C . CYS A 1 352 ? 20.866 -2.438 2.744 1.00 74.25 352 CYS A C 1
ATOM 2805 O O . CYS A 1 352 ? 20.054 -1.879 3.477 1.00 74.25 352 CYS A O 1
ATOM 2807 N N . LEU A 1 353 ? 22.042 -2.879 3.205 1.00 73.88 353 LEU A N 1
ATOM 2808 C CA . LEU A 1 353 ? 22.440 -2.727 4.610 1.00 73.88 353 LEU A CA 1
ATOM 2809 C C . LEU A 1 353 ? 22.614 -1.249 5.002 1.00 73.88 353 LEU A C 1
ATOM 2811 O O . LEU A 1 353 ? 22.141 -0.811 6.055 1.00 73.88 353 LEU A O 1
ATOM 2815 N N . GLY A 1 354 ? 23.269 -0.463 4.143 1.00 76.75 354 GLY A N 1
ATOM 2816 C CA . GLY A 1 354 ? 23.406 0.981 4.337 1.00 76.75 354 GLY A CA 1
ATOM 2817 C C . GLY A 1 354 ? 22.054 1.697 4.308 1.00 76.75 354 GLY A C 1
ATOM 2818 O O . GLY A 1 354 ? 21.810 2.605 5.105 1.00 76.75 354 GLY A O 1
ATOM 2819 N N . TYR A 1 355 ? 21.154 1.248 3.431 1.00 73.62 355 TYR A N 1
ATOM 2820 C CA . TYR A 1 355 ? 19.788 1.742 3.335 1.00 73.62 355 TYR A CA 1
ATOM 2821 C C . TYR A 1 355 ? 18.985 1.485 4.616 1.00 73.62 355 TYR A C 1
ATOM 2823 O O . TYR A 1 355 ? 18.445 2.431 5.188 1.00 73.62 355 TYR A O 1
ATOM 2831 N N .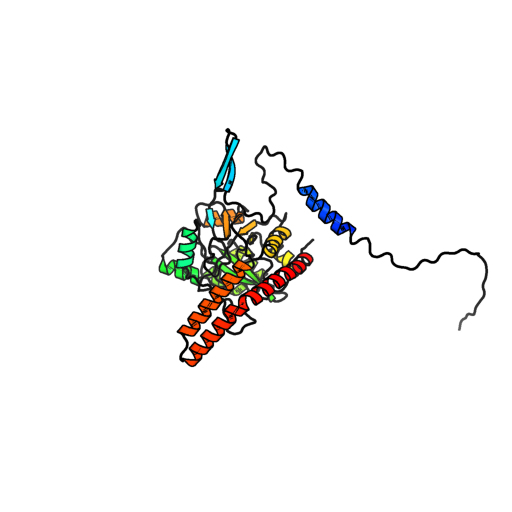 ASP A 1 356 ? 18.965 0.245 5.111 1.00 72.44 356 ASP A N 1
ATOM 2832 C CA . ASP A 1 356 ? 18.272 -0.116 6.354 1.00 72.44 356 ASP A CA 1
ATOM 2833 C C . ASP A 1 356 ? 18.825 0.674 7.552 1.00 72.44 356 ASP A C 1
ATOM 2835 O O . ASP A 1 356 ? 18.074 1.271 8.326 1.00 72.44 356 ASP A O 1
ATOM 2839 N N . THR A 1 357 ? 20.152 0.810 7.637 1.00 76.88 357 THR A N 1
ATOM 2840 C CA . THR A 1 357 ? 20.804 1.640 8.663 1.00 76.88 357 THR A CA 1
ATOM 2841 C C . THR A 1 357 ? 20.337 3.097 8.589 1.00 76.88 357 THR A C 1
ATOM 2843 O O . THR A 1 357 ? 20.024 3.707 9.615 1.00 76.88 357 THR A O 1
ATOM 2846 N N . ARG A 1 358 ? 20.246 3.672 7.383 1.00 79.19 358 ARG A N 1
ATOM 2847 C CA . ARG A 1 358 ? 19.743 5.038 7.178 1.00 79.19 358 ARG A CA 1
ATOM 2848 C C . ARG A 1 358 ? 18.279 5.174 7.601 1.00 79.19 358 ARG A C 1
ATOM 2850 O O . ARG A 1 358 ? 17.954 6.158 8.267 1.00 79.19 358 ARG A O 1
ATOM 2857 N N . GLN A 1 359 ? 17.423 4.213 7.260 1.00 77.81 359 GLN A N 1
ATOM 2858 C CA . GLN A 1 359 ? 16.012 4.206 7.667 1.00 77.81 359 GLN A CA 1
ATOM 2859 C C . GLN A 1 359 ? 15.869 4.130 9.196 1.00 77.81 359 GLN A C 1
ATOM 2861 O O . GLN A 1 359 ? 15.202 4.965 9.814 1.00 77.81 359 GLN A O 1
ATOM 2866 N N . ASN A 1 360 ? 16.642 3.256 9.845 1.00 75.94 360 ASN A N 1
ATOM 2867 C CA . ASN A 1 360 ? 16.713 3.171 11.307 1.00 75.94 360 ASN A CA 1
ATOM 2868 C C . ASN A 1 360 ? 17.234 4.463 11.967 1.00 75.94 360 ASN A C 1
ATOM 2870 O O . ASN A 1 360 ? 16.891 4.765 13.110 1.00 75.94 360 ASN A O 1
ATOM 2874 N N . LEU A 1 361 ? 18.050 5.268 11.282 1.00 81.06 361 LEU A N 1
ATOM 2875 C CA . LEU A 1 361 ? 18.442 6.595 11.771 1.00 81.06 361 LEU A CA 1
ATOM 2876 C C . LEU A 1 361 ? 17.346 7.645 11.551 1.00 81.06 361 LEU A C 1
ATOM 2878 O O . LEU A 1 361 ? 17.163 8.518 12.405 1.00 81.06 361 LEU A O 1
ATOM 2882 N N . MET A 1 362 ? 16.607 7.566 10.442 1.00 81.94 362 MET A N 1
ATOM 2883 C CA . MET A 1 362 ? 15.467 8.446 10.174 1.00 81.94 362 MET A CA 1
ATOM 2884 C C . MET A 1 362 ? 14.374 8.288 11.230 1.00 81.94 362 MET A C 1
ATOM 2886 O O . MET A 1 362 ? 13.836 9.305 11.672 1.00 81.94 362 MET A O 1
ATOM 2890 N N . ILE A 1 363 ? 14.121 7.073 11.731 1.00 84.12 363 ILE A N 1
ATOM 2891 C CA . ILE A 1 363 ? 13.099 6.863 12.768 1.00 84.12 363 ILE A CA 1
ATOM 2892 C C . ILE A 1 363 ? 13.364 7.674 14.041 1.00 84.12 363 ILE A C 1
ATOM 2894 O O . ILE A 1 363 ? 12.440 8.201 14.653 1.00 84.12 363 ILE A O 1
ATOM 2898 N N . ARG A 1 364 ? 14.635 7.892 14.405 1.00 84.00 364 ARG A N 1
ATOM 2899 C CA . ARG A 1 364 ? 14.996 8.732 15.561 1.00 84.00 364 ARG A CA 1
ATOM 2900 C C . ARG A 1 364 ? 14.594 10.189 15.363 1.00 84.00 364 ARG A C 1
ATOM 2902 O O . ARG A 1 364 ? 14.348 10.887 16.342 1.00 84.00 364 ARG A O 1
ATOM 2909 N N . LYS A 1 365 ? 14.562 10.661 14.115 1.00 82.75 365 LYS A N 1
ATOM 2910 C CA . LYS A 1 365 ? 14.090 12.005 13.770 1.00 82.75 365 LYS A CA 1
ATOM 2911 C C . LYS A 1 365 ? 12.562 12.060 13.780 1.00 82.75 365 LYS A C 1
ATOM 2913 O O . LYS A 1 365 ? 12.027 12.999 14.352 1.00 82.75 365 LYS A O 1
ATOM 2918 N N . PHE A 1 366 ? 11.881 11.031 13.270 1.00 83.12 366 PHE A N 1
ATOM 2919 C CA . PHE A 1 366 ? 10.420 10.909 13.376 1.00 83.12 366 PHE A CA 1
ATOM 2920 C C . PHE A 1 366 ? 9.932 10.912 14.827 1.00 83.12 366 PHE A C 1
ATOM 2922 O O . PHE A 1 366 ? 8.970 11.602 15.148 1.00 83.12 366 PHE A O 1
ATOM 2929 N N . LEU A 1 367 ? 10.632 10.221 15.731 1.00 83.06 367 LEU A N 1
ATOM 2930 C CA . LEU A 1 367 ? 10.311 10.237 17.163 1.00 83.06 367 LEU A CA 1
ATOM 2931 C C . LEU A 1 367 ? 10.400 11.640 17.783 1.00 83.06 3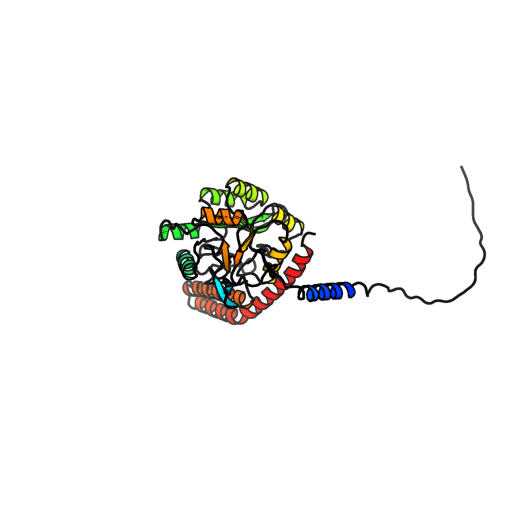67 LEU A C 1
ATOM 2933 O O . LEU A 1 367 ? 9.647 11.939 18.699 1.00 83.06 367 LEU A O 1
ATOM 2937 N N . ARG 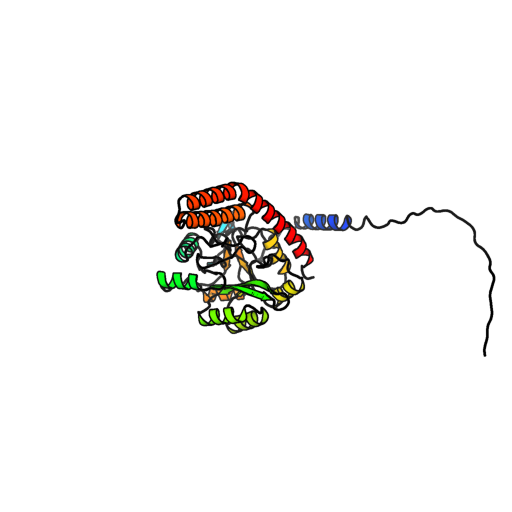A 1 368 ? 11.283 12.515 17.279 1.00 84.62 368 ARG A N 1
ATOM 2938 C CA . ARG A 1 368 ? 11.347 13.925 17.711 1.00 84.62 368 ARG A CA 1
ATOM 2939 C C . ARG A 1 368 ? 10.226 14.775 17.123 1.00 84.62 368 ARG A C 1
ATOM 2941 O O . ARG A 1 368 ? 9.900 15.799 17.703 1.00 84.62 368 ARG A O 1
ATOM 2948 N N . ALA A 1 369 ? 9.694 14.373 15.972 1.00 82.12 369 ALA A N 1
ATOM 2949 C CA . ALA A 1 369 ? 8.577 15.036 15.313 1.00 82.12 369 ALA A CA 1
ATOM 2950 C C . ALA A 1 369 ? 7.213 14.550 15.830 1.00 82.12 369 ALA A C 1
ATOM 2952 O O . ALA A 1 369 ? 6.194 15.098 15.426 1.00 82.12 369 ALA A O 1
ATOM 2953 N N . MET A 1 370 ? 7.180 13.537 16.702 1.00 83.06 370 MET A N 1
ATOM 2954 C CA . MET A 1 370 ? 5.940 12.998 17.249 1.00 83.06 370 MET A CA 1
ATOM 2955 C C . MET A 1 370 ? 5.176 14.100 18.006 1.00 83.06 370 MET A C 1
ATOM 2957 O O . MET A 1 370 ? 5.779 14.749 18.865 1.00 83.06 370 MET A O 1
ATOM 2961 N N . PRO A 1 371 ? 3.886 14.324 17.694 1.00 79.75 371 PRO A N 1
ATOM 2962 C CA . PRO A 1 371 ? 3.060 15.280 18.422 1.00 79.75 371 PRO A CA 1
ATOM 2963 C C . PRO A 1 371 ? 2.971 14.908 19.903 1.00 79.75 371 PRO A C 1
ATOM 2965 O O . PRO A 1 371 ? 3.071 13.725 20.249 1.00 79.75 371 PRO A O 1
ATOM 2968 N N . ALA A 1 372 ? 2.796 15.924 20.750 1.00 72.44 372 ALA A N 1
ATOM 2969 C CA . ALA A 1 372 ? 2.653 15.752 22.194 1.00 72.44 372 ALA A CA 1
ATOM 2970 C C . ALA A 1 372 ? 1.419 14.917 22.579 1.00 72.44 372 ALA A C 1
ATOM 2972 O O . ALA A 1 372 ? 0.416 14.904 21.815 1.00 72.44 372 ALA A O 1
#

Secondary structure (DSSP, 8-state):
--------------------------SSHHHHHHHHHHHHHHHTTS------S-------TTS---SEEEEE-TTS-EEEEEPPSEEE---B--TT--EE-TTSTT-EE--S--HHHHHHHHHHTT-SBEEEEEET--HHHHHHHHHH---TTEEEEEEEEEE-TTT--EEEEEEES--HHHHHHHHHHTTSHHHHHHHHHHTT--EEE-STT--TT-PPPPHHHHHHHHHH-SEEEEEESSS-HHHHHHHHHHHTTTT-EEEEE--BSSTTTTSEEEEE--SSHHHHHHHHHTT--EEEE----HHHHHHHHHHHHHHHHHHHHHH-SSHHHHHHHHHHHHHHHHHHHHHHHHHHHHHHHHHHHHHHH---

Radius of gyration: 28.06 Å; chains: 1; bounding box: 57×108×87 Å